Protein AF-A0A059A9A2-F1 (afdb_monomer_lite)

pLDDT: mean 72.03, std 19.5, range [27.62, 97.56]

Sequence (229 aa):
MGKLSKGSRKGKKAWRANISTEDIHDFFEKSTKDALSGGSLAAVPSESLFVVDKSRDLSVKRKIEKQREKVLRTDSVLQKNPFVQAVPSSVSNKSRKKRKEVVNTAGQGDNEDASVSASGMVDLWTGEFDGKLKKKSKPSVIPAVEVEPSGCSFNPSFESHQDSLACAVADEMQKVYKHELGPEPVPLTVQGEVIAEEDMYFLEADDGGDDDSGLENLDGDENKATENR

Foldseek 3Di:
DDDDDDPDPQPPVNVVVVDDPVVVVVVVVCVVVQVVVVHDPVVDDPPVVDDPDPDDDVVVVVVVVVVVVDDDPVVVVVDDDPPDDDDPPPPDDDDDDDDDDDDDDDDDDDDDDDDPPPPPPPPPPPDDDPDPDPDDDDDDPDDPDDDDFQLPDPDGDPVSVVVNVVVVVVVVVVVVCCVVVPDDDDPPDDPPDPQPPVVVVVVVVPVPDDDDDDDDDDDDDDDDDDDDD

Radius of gyration: 42.47 Å; chains: 1; bounding box: 98×78×132 Å

Structure (mmCIF, N/CA/C/O backbone):
data_AF-A0A059A9A2-F1
#
_entry.id   AF-A0A059A9A2-F1
#
loop_
_atom_site.group_PDB
_atom_site.id
_atom_site.type_symbol
_atom_site.label_atom_id
_atom_site.label_alt_id
_atom_site.label_comp_id
_atom_site.label_asym_id
_atom_site.label_entity_id
_atom_site.label_seq_id
_atom_site.pdbx_PDB_ins_code
_atom_site.Cartn_x
_atom_site.Cartn_y
_atom_site.Cartn_z
_atom_site.occupancy
_atom_site.B_iso_or_equiv
_atom_site.auth_seq_id
_atom_site.auth_comp_id
_atom_site.auth_asym_id
_atom_site.auth_atom_id
_atom_site.pdbx_PDB_model_num
ATOM 1 N N . MET A 1 1 ? -1.754 -33.391 -73.346 1.00 43.94 1 MET A N 1
ATOM 2 C CA . MET A 1 1 ? -1.395 -32.082 -72.750 1.00 43.94 1 MET A CA 1
ATOM 3 C C . MET A 1 1 ? -2.056 -31.961 -71.375 1.00 43.94 1 MET A C 1
ATOM 5 O O . MET A 1 1 ? -3.192 -31.513 -71.293 1.00 43.94 1 MET A O 1
ATOM 9 N N . GLY A 1 2 ? -1.407 -32.433 -70.306 1.00 60.19 2 GLY A N 1
ATOM 10 C CA . GLY A 1 2 ? -1.945 -32.352 -68.939 1.00 60.19 2 GLY A CA 1
ATOM 11 C C . GLY A 1 2 ? -1.376 -31.140 -68.204 1.00 60.19 2 GLY A C 1
ATOM 12 O O . GLY A 1 2 ? -0.160 -31.016 -68.092 1.00 60.19 2 GLY A O 1
ATOM 13 N N . LYS A 1 3 ? -2.230 -30.223 -67.737 1.00 61.56 3 LYS A N 1
ATOM 14 C CA . LYS A 1 3 ? -1.805 -29.058 -66.944 1.00 61.56 3 LYS A CA 1
ATOM 15 C C . LYS A 1 3 ? -1.442 -29.521 -65.527 1.00 61.56 3 LYS A C 1
ATOM 17 O O . LYS A 1 3 ? -2.299 -30.052 -64.830 1.00 61.56 3 LYS A O 1
ATOM 22 N N . LEU A 1 4 ? -0.194 -29.301 -65.107 1.00 63.38 4 LEU A N 1
ATOM 23 C CA . LEU A 1 4 ? 0.255 -29.534 -63.729 1.00 63.38 4 LEU A CA 1
ATOM 24 C C . LEU A 1 4 ? -0.478 -28.587 -62.767 1.00 63.38 4 LEU A C 1
ATOM 26 O O . LEU A 1 4 ? -0.662 -27.401 -63.064 1.00 63.38 4 LEU A O 1
ATOM 30 N N . SER A 1 5 ? -0.911 -29.117 -61.621 1.00 63.66 5 SER A N 1
ATOM 31 C CA . SER A 1 5 ? -1.594 -28.345 -60.585 1.00 63.66 5 SER A CA 1
ATOM 32 C C . SER A 1 5 ? -0.662 -27.257 -60.041 1.00 63.66 5 SER A C 1
ATOM 34 O O . SER A 1 5 ? 0.516 -27.486 -59.766 1.00 63.66 5 SER A O 1
ATOM 36 N N . LYS A 1 6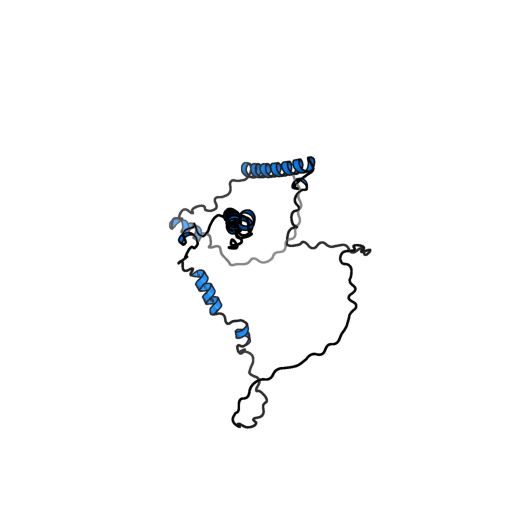 ? -1.171 -26.026 -59.915 1.00 67.94 6 LYS A N 1
ATOM 37 C CA . LYS A 1 6 ? -0.393 -24.922 -59.345 1.00 67.94 6 LYS A CA 1
ATOM 38 C C . LYS A 1 6 ? -0.191 -25.194 -57.854 1.00 67.94 6 LYS A C 1
ATOM 40 O O . LYS A 1 6 ? -1.143 -25.095 -57.084 1.00 67.94 6 LYS A O 1
ATOM 45 N N . GLY A 1 7 ? 1.038 -25.522 -57.460 1.00 69.19 7 GLY A N 1
ATOM 46 C CA . GLY A 1 7 ? 1.429 -25.618 -56.055 1.00 69.19 7 GLY A CA 1
ATOM 47 C C . GLY A 1 7 ? 1.141 -24.316 -55.300 1.00 69.19 7 GLY A C 1
ATOM 48 O O . GLY A 1 7 ? 1.195 -23.223 -55.874 1.00 69.19 7 GLY A O 1
ATOM 49 N N . SER A 1 8 ? 0.799 -24.448 -54.014 1.00 67.56 8 SER A N 1
ATOM 50 C CA . SER A 1 8 ? 0.450 -23.333 -53.127 1.00 67.56 8 SER A CA 1
ATOM 51 C C . SER A 1 8 ? 1.498 -22.219 -53.192 1.00 67.56 8 SER A C 1
ATOM 53 O O . SER A 1 8 ? 2.680 -22.432 -52.934 1.00 67.56 8 SER A O 1
ATOM 55 N N . ARG A 1 9 ? 1.054 -21.003 -53.526 1.00 68.00 9 ARG A N 1
ATOM 56 C CA . ARG A 1 9 ? 1.907 -19.814 -53.709 1.00 68.00 9 ARG A CA 1
ATOM 57 C C . ARG A 1 9 ? 2.465 -19.238 -52.404 1.00 68.00 9 ARG A C 1
ATOM 59 O O . ARG A 1 9 ? 3.203 -18.257 -52.440 1.00 68.00 9 ARG A O 1
ATOM 66 N N . LYS A 1 10 ? 2.119 -19.809 -51.248 1.00 72.38 10 LYS A N 1
ATOM 67 C CA . LYS A 1 10 ? 2.649 -19.366 -49.955 1.00 72.38 10 LYS A CA 1
ATOM 68 C C . LYS A 1 10 ? 3.897 -20.174 -49.612 1.00 72.38 10 LYS A C 1
ATOM 70 O O . LYS A 1 10 ? 3.801 -21.302 -49.142 1.00 72.38 10 LYS A O 1
ATOM 75 N N . GLY A 1 11 ? 5.068 -19.577 -49.831 1.00 82.69 11 GLY A N 1
ATOM 76 C CA . GLY A 1 11 ? 6.344 -20.139 -49.384 1.00 82.69 11 GLY A CA 1
ATOM 77 C C . GLY A 1 11 ? 6.459 -20.195 -47.854 1.00 82.69 11 GLY A C 1
ATOM 78 O O . GLY A 1 11 ? 5.718 -19.522 -47.136 1.00 82.69 11 GLY A O 1
ATOM 79 N N . LYS A 1 12 ? 7.443 -20.944 -47.339 1.00 80.62 12 LYS A N 1
ATOM 80 C CA . LYS A 1 12 ? 7.671 -21.169 -45.893 1.00 80.62 12 LYS A CA 1
ATOM 81 C C . LYS A 1 12 ? 7.712 -19.879 -45.056 1.00 80.62 12 LYS A C 1
ATOM 83 O O . LYS A 1 12 ? 7.296 -19.874 -43.904 1.00 80.62 12 LYS A O 1
ATOM 88 N N . LYS A 1 13 ? 8.192 -18.766 -45.625 1.00 80.19 13 LYS A N 1
ATOM 89 C CA . LYS A 1 13 ? 8.252 -17.455 -44.951 1.00 80.19 13 LYS A CA 1
ATOM 90 C C . LYS A 1 13 ? 6.861 -16.877 -44.655 1.00 80.19 13 LYS A C 1
ATOM 92 O O . LYS A 1 13 ? 6.658 -16.345 -43.574 1.00 80.19 13 LYS A O 1
ATOM 97 N N . ALA A 1 14 ? 5.900 -17.059 -45.562 1.00 82.56 14 ALA A N 1
ATOM 98 C CA . ALA A 1 14 ? 4.517 -16.632 -45.352 1.00 82.56 14 ALA A CA 1
ATOM 99 C C . ALA A 1 14 ? 3.794 -17.490 -44.302 1.00 82.56 14 ALA A C 1
ATOM 101 O O . ALA A 1 14 ? 2.860 -17.017 -43.672 1.00 82.56 14 ALA A O 1
ATOM 102 N N . TRP A 1 15 ? 4.223 -18.741 -44.108 1.00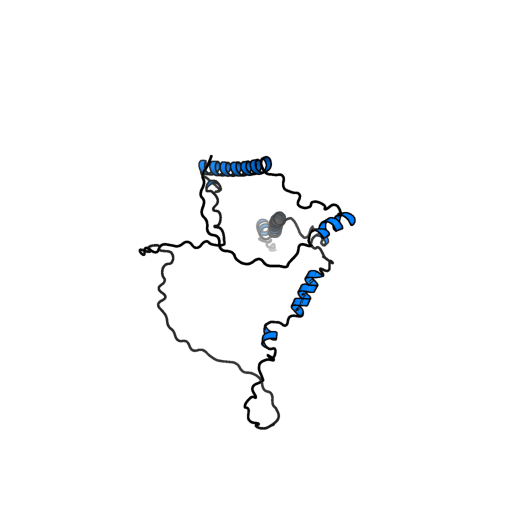 83.38 15 TRP A N 1
ATOM 103 C CA . TRP A 1 15 ? 3.687 -19.609 -43.058 1.00 83.38 15 TRP A CA 1
ATOM 104 C C . TRP A 1 15 ? 4.191 -19.195 -41.678 1.00 83.38 15 TRP A C 1
ATOM 106 O O . TRP A 1 15 ? 3.389 -19.115 -40.762 1.00 83.38 15 TRP A O 1
ATOM 116 N N . ARG A 1 16 ? 5.476 -18.836 -41.546 1.00 84.56 16 ARG A N 1
ATOM 117 C CA . ARG A 1 16 ? 6.040 -18.338 -40.278 1.00 84.56 16 ARG A CA 1
ATOM 118 C C . ARG A 1 16 ? 5.345 -17.083 -39.747 1.00 84.56 16 ARG A C 1
ATOM 120 O O . ARG A 1 16 ? 5.241 -16.942 -38.544 1.00 84.56 16 ARG A O 1
ATOM 127 N N . ALA A 1 17 ? 4.860 -16.211 -40.631 1.00 82.38 17 ALA A N 1
ATOM 128 C CA . ALA A 1 17 ? 4.129 -15.003 -40.243 1.00 82.38 17 ALA A CA 1
ATOM 129 C C . ALA A 1 17 ? 2.689 -15.270 -39.762 1.00 82.38 17 ALA A C 1
ATOM 131 O O . ALA A 1 17 ? 2.107 -14.408 -39.122 1.00 82.38 17 ALA A O 1
ATOM 132 N N . ASN A 1 18 ? 2.114 -16.442 -40.068 1.00 82.31 18 ASN A N 1
ATOM 133 C CA . ASN A 1 18 ? 0.778 -16.832 -39.593 1.00 82.31 18 ASN A CA 1
ATOM 134 C C . ASN A 1 18 ? 0.844 -17.794 -38.393 1.00 82.31 18 ASN A C 1
ATOM 136 O O . ASN A 1 18 ? -0.188 -18.315 -37.982 1.00 82.31 18 ASN A O 1
ATOM 140 N N . ILE A 1 19 ? 2.042 -18.096 -37.882 1.00 86.12 19 ILE A N 1
ATOM 141 C CA . ILE A 1 19 ? 2.204 -18.828 -36.625 1.00 86.12 19 ILE A CA 1
ATOM 142 C C . ILE A 1 19 ? 2.215 -17.765 -35.536 1.00 86.12 19 ILE A C 1
ATOM 144 O O . ILE A 1 19 ? 3.117 -16.929 -35.518 1.00 86.12 19 ILE A O 1
ATOM 148 N N . SER A 1 20 ? 1.203 -17.780 -34.670 1.00 88.00 20 SER A N 1
ATOM 149 C CA . SER A 1 20 ? 1.169 -16.858 -33.539 1.00 88.00 20 SER A CA 1
ATOM 150 C C . SER A 1 20 ? 2.329 -17.167 -32.590 1.00 88.00 20 SER A C 1
ATOM 152 O O . SER A 1 20 ? 2.578 -18.321 -32.241 1.00 88.00 20 SER A O 1
ATOM 154 N N . THR A 1 21 ? 3.060 -16.125 -32.204 1.00 90.12 21 THR A N 1
ATOM 155 C CA . THR A 1 21 ? 4.055 -16.154 -31.123 1.00 90.12 21 THR A CA 1
ATOM 156 C C . THR A 1 21 ? 3.505 -15.526 -29.841 1.00 90.12 21 THR A C 1
ATOM 158 O O . THR A 1 21 ? 4.263 -15.318 -28.896 1.00 90.12 21 THR A O 1
ATOM 161 N N . GLU A 1 22 ? 2.211 -15.195 -29.814 1.00 92.12 22 GLU A N 1
ATOM 162 C CA . GLU A 1 22 ? 1.556 -14.495 -28.704 1.00 92.12 22 GLU A CA 1
ATOM 163 C C . GLU A 1 22 ? 1.581 -15.348 -27.436 1.00 92.12 22 GLU A C 1
ATOM 165 O O . GLU A 1 22 ? 1.966 -14.841 -26.395 1.00 92.12 22 GLU A O 1
ATOM 170 N N . ASP A 1 23 ? 1.347 -16.660 -27.532 1.00 94.19 23 ASP A N 1
ATOM 171 C CA . ASP A 1 23 ? 1.394 -17.573 -26.377 1.00 94.19 23 ASP A CA 1
ATOM 172 C C . ASP A 1 23 ? 2.748 -17.550 -25.646 1.00 94.19 23 ASP A C 1
ATOM 174 O O . ASP A 1 23 ? 2.819 -17.660 -24.421 1.00 94.19 23 ASP A O 1
ATOM 178 N N . ILE A 1 24 ? 3.840 -17.391 -26.401 1.00 92.88 24 ILE A N 1
ATOM 179 C CA . ILE A 1 24 ? 5.195 -17.302 -25.849 1.00 92.88 24 ILE A CA 1
ATOM 180 C C . ILE A 1 24 ? 5.366 -15.960 -25.135 1.00 92.88 24 ILE A C 1
ATOM 182 O O . ILE A 1 24 ? 5.898 -15.911 -24.027 1.00 92.88 24 ILE A O 1
ATOM 186 N N . HIS A 1 25 ? 4.904 -14.875 -25.757 1.00 94.06 25 HIS A N 1
ATOM 187 C CA . HIS A 1 25 ? 4.972 -13.535 -25.180 1.00 94.06 25 HIS A CA 1
ATOM 188 C C . HIS A 1 25 ? 4.133 -13.435 -23.900 1.00 94.06 25 HIS A C 1
ATOM 190 O O . HIS A 1 25 ? 4.630 -12.992 -22.866 1.00 94.06 25 HIS A O 1
ATOM 196 N N . ASP A 1 26 ? 2.906 -13.948 -23.939 1.00 95.69 26 ASP A N 1
ATOM 197 C CA . ASP A 1 26 ? 1.987 -14.030 -22.809 1.00 95.69 26 ASP A CA 1
ATOM 198 C C . ASP A 1 26 ? 2.581 -14.823 -21.648 1.00 95.69 26 ASP A C 1
ATOM 200 O O . ASP A 1 26 ? 2.414 -14.437 -20.490 1.00 95.69 26 ASP A O 1
ATOM 204 N N . PHE A 1 27 ? 3.281 -15.925 -21.930 1.00 93.88 27 PHE A N 1
ATOM 205 C CA . PHE A 1 27 ? 3.974 -16.693 -20.900 1.00 93.88 27 PHE A CA 1
ATOM 206 C C . PHE A 1 27 ? 5.057 -15.857 -20.211 1.00 93.88 27 PHE A C 1
ATOM 208 O O . PHE A 1 27 ? 5.102 -15.819 -18.980 1.00 93.88 27 PHE A O 1
ATOM 215 N N . PHE A 1 28 ? 5.893 -15.147 -20.977 1.00 94.88 28 PHE A N 1
ATOM 216 C CA . PHE A 1 28 ? 6.926 -14.287 -20.399 1.00 94.88 28 PHE A CA 1
ATOM 217 C C . PHE A 1 28 ? 6.320 -13.140 -19.595 1.00 94.88 28 PHE A C 1
ATOM 219 O O . PHE A 1 28 ? 6.707 -12.947 -18.444 1.00 94.88 28 PHE A O 1
ATOM 226 N N . GLU A 1 29 ? 5.316 -12.448 -20.129 1.00 94.31 29 GLU A N 1
ATOM 227 C CA . GLU A 1 29 ? 4.625 -11.389 -19.396 1.00 94.31 29 GLU A CA 1
ATOM 228 C C . GLU A 1 29 ? 4.003 -11.887 -18.092 1.00 94.31 29 GLU A C 1
ATOM 230 O O . GLU A 1 29 ? 4.129 -11.231 -17.056 1.00 94.31 29 GLU A O 1
ATOM 235 N N . LYS A 1 30 ? 3.326 -13.041 -18.132 1.00 91.94 30 LYS A N 1
ATOM 236 C CA . LYS A 1 30 ? 2.739 -13.658 -16.941 1.00 91.94 30 LYS A CA 1
ATOM 237 C C . LYS A 1 30 ? 3.831 -14.024 -15.950 1.00 91.94 30 LYS A C 1
ATOM 239 O O . LYS A 1 30 ? 3.686 -13.678 -14.790 1.00 91.94 30 LYS A O 1
ATOM 244 N N . SER A 1 31 ? 4.940 -14.614 -16.397 1.00 91.94 31 SER A N 1
ATOM 245 C CA . SER A 1 31 ? 6.067 -14.959 -15.522 1.00 91.94 31 SER A CA 1
ATOM 246 C C . SER A 1 31 ? 6.690 -13.733 -14.845 1.00 91.94 31 SER A C 1
ATOM 248 O O . SER A 1 31 ? 7.005 -13.779 -13.660 1.00 91.94 31 SER A O 1
ATOM 250 N N . THR A 1 32 ? 6.813 -12.607 -15.558 1.00 93.19 32 THR A N 1
ATOM 251 C CA . THR A 1 32 ? 7.336 -11.359 -14.989 1.00 93.19 32 THR A CA 1
ATOM 252 C C . THR A 1 32 ? 6.358 -10.753 -13.986 1.00 93.19 32 THR A C 1
ATOM 254 O O . THR A 1 32 ? 6.766 -10.358 -12.896 1.00 93.19 32 THR A O 1
ATOM 257 N N . LYS A 1 33 ? 5.062 -10.706 -14.320 1.00 92.19 33 LYS A N 1
ATOM 258 C CA . LYS A 1 33 ? 4.010 -10.222 -13.407 1.00 92.19 33 LYS A CA 1
ATOM 259 C C . LYS A 1 33 ? 3.934 -11.080 -12.146 1.00 92.19 33 LYS A C 1
ATOM 261 O O . LYS A 1 33 ? 3.803 -10.553 -11.049 1.00 92.19 33 LYS A O 1
ATOM 266 N N . ASP A 1 34 ? 4.061 -12.387 -12.314 1.00 92.06 34 ASP A N 1
ATOM 267 C CA . ASP A 1 34 ? 4.029 -13.361 -11.237 1.00 92.06 34 ASP A CA 1
ATOM 268 C C . ASP A 1 34 ? 5.225 -13.205 -10.292 1.00 92.06 34 ASP A C 1
ATOM 270 O O . ASP A 1 34 ? 5.044 -13.094 -9.084 1.00 92.06 34 ASP A O 1
ATOM 274 N N . ALA A 1 35 ? 6.439 -13.061 -10.835 1.00 90.00 35 ALA A N 1
ATOM 275 C CA . ALA A 1 35 ? 7.638 -12.782 -10.044 1.00 90.00 35 ALA A CA 1
ATOM 276 C C . ALA A 1 35 ? 7.528 -11.471 -9.241 1.00 90.00 35 ALA A C 1
ATOM 278 O O . ALA A 1 35 ? 7.967 -11.419 -8.094 1.00 90.00 35 ALA A O 1
ATOM 279 N N . LEU A 1 36 ? 6.909 -10.430 -9.811 1.00 91.38 36 LEU A N 1
ATOM 280 C CA . LEU A 1 36 ? 6.653 -9.165 -9.111 1.00 91.38 36 LEU A CA 1
ATOM 281 C C . LEU A 1 36 ? 5.563 -9.287 -8.036 1.00 91.38 36 LEU A C 1
ATOM 283 O O . LEU A 1 36 ? 5.625 -8.597 -7.022 1.00 91.38 36 LEU A O 1
ATOM 287 N N . SER A 1 37 ? 4.571 -10.153 -8.249 1.00 87.62 37 SER A N 1
ATOM 288 C CA . SER A 1 37 ? 3.430 -10.342 -7.346 1.00 87.62 37 SER A CA 1
ATOM 289 C C . SER A 1 37 ? 3.673 -11.390 -6.248 1.00 87.62 37 SER A C 1
ATOM 291 O O . SER A 1 37 ? 2.756 -11.667 -5.474 1.00 87.62 37 SER A O 1
ATOM 293 N N . GLY A 1 38 ? 4.879 -11.964 -6.163 1.00 84.62 38 GLY A N 1
ATOM 294 C CA . GLY A 1 38 ? 5.241 -12.951 -5.138 1.00 84.62 38 GLY A CA 1
ATOM 295 C C . GLY A 1 38 ? 5.056 -14.422 -5.539 1.00 84.62 38 GLY A C 1
ATOM 296 O O . GLY A 1 38 ? 5.114 -15.292 -4.674 1.00 84.62 38 GLY A O 1
ATOM 297 N N . GLY A 1 39 ? 4.886 -14.712 -6.829 1.00 85.31 39 GLY A N 1
ATOM 298 C CA . GLY A 1 39 ? 4.826 -16.060 -7.399 1.00 85.31 39 GLY A CA 1
ATOM 299 C C . GLY A 1 39 ? 3.414 -16.608 -7.637 1.00 85.31 39 GLY A C 1
ATOM 300 O O . GLY A 1 39 ? 2.412 -16.065 -7.168 1.00 85.31 39 GLY A O 1
ATOM 301 N N . SER A 1 40 ? 3.350 -17.717 -8.385 1.00 84.94 40 SER A N 1
ATOM 302 C CA . SER A 1 40 ? 2.098 -18.224 -8.951 1.00 84.94 40 SER A CA 1
ATOM 303 C C . SER A 1 40 ? 1.180 -18.808 -7.901 1.00 84.94 40 SER A C 1
ATOM 305 O O . SER A 1 40 ? 1.462 -19.856 -7.319 1.00 84.94 40 SER A O 1
ATOM 307 N N . LEU A 1 41 ? 0.001 -18.204 -7.760 1.00 82.94 41 LEU A N 1
ATOM 308 C CA . LEU A 1 41 ? -1.083 -18.724 -6.923 1.00 82.94 41 LEU A CA 1
ATOM 309 C C . LEU A 1 41 ? -1.510 -20.148 -7.317 1.00 82.94 41 LEU A C 1
ATOM 311 O O . LEU A 1 41 ? -2.049 -20.868 -6.486 1.00 82.94 41 LEU A O 1
ATOM 315 N N . ALA A 1 42 ? -1.262 -20.570 -8.564 1.00 85.56 42 ALA A N 1
ATOM 316 C CA . ALA A 1 42 ? -1.546 -21.930 -9.025 1.00 85.56 42 ALA A CA 1
ATOM 317 C C . ALA A 1 42 ? -0.553 -22.976 -8.483 1.00 85.56 42 ALA A C 1
ATOM 319 O O . ALA A 1 42 ? -0.885 -24.158 -8.428 1.00 85.56 42 ALA A O 1
ATOM 320 N N . ALA A 1 43 ? 0.658 -22.556 -8.105 1.00 84.88 43 ALA A N 1
ATOM 321 C CA . ALA A 1 43 ? 1.679 -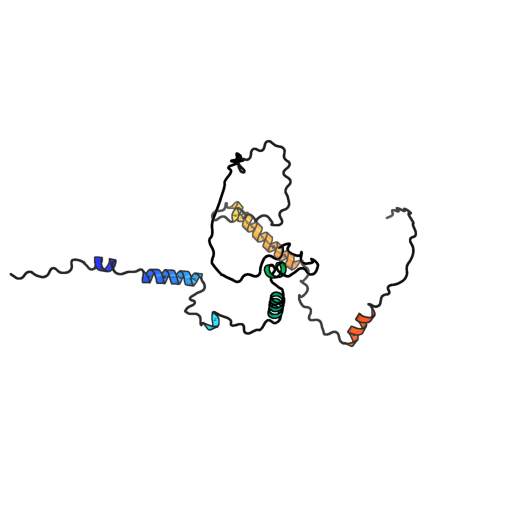23.432 -7.534 1.00 84.88 43 ALA A CA 1
ATOM 322 C C . ALA A 1 43 ? 1.537 -23.582 -6.009 1.00 84.88 43 ALA A C 1
ATOM 324 O O . ALA A 1 43 ? 1.985 -24.579 -5.444 1.00 84.88 43 ALA A O 1
ATOM 325 N N . VAL A 1 44 ? 0.916 -22.604 -5.341 1.00 88.62 44 VAL A N 1
ATOM 326 C CA . VAL A 1 44 ? 0.703 -22.615 -3.889 1.00 88.62 44 VAL A CA 1
ATOM 327 C C . VAL A 1 44 ? -0.483 -23.529 -3.542 1.00 88.62 44 VAL A C 1
ATOM 329 O O . VAL A 1 44 ? -1.536 -23.436 -4.177 1.00 88.62 44 VAL A O 1
ATOM 332 N N . PRO A 1 45 ? -0.365 -24.417 -2.535 1.00 90.69 45 PRO A N 1
ATOM 333 C CA . PRO A 1 45 ? -1.482 -25.251 -2.109 1.00 90.69 45 PRO A CA 1
ATOM 334 C C . PRO A 1 45 ? -2.643 -24.392 -1.600 1.00 90.69 45 PRO A C 1
ATOM 336 O O . PRO A 1 45 ? -2.446 -23.422 -0.871 1.00 90.69 45 PRO A O 1
ATOM 339 N N . SER A 1 46 ? -3.870 -24.796 -1.940 1.00 88.81 46 SER A N 1
ATOM 340 C CA . SER A 1 46 ? -5.085 -24.053 -1.576 1.00 88.81 46 SER A CA 1
ATOM 341 C C . SER A 1 46 ? -5.206 -23.773 -0.071 1.00 88.81 46 SER A C 1
ATOM 343 O O . SER A 1 46 ? -5.605 -22.678 0.307 1.00 88.81 46 SER A O 1
ATOM 345 N N . GLU A 1 47 ? -4.761 -24.695 0.786 1.00 87.56 47 GLU A N 1
ATOM 346 C CA . GLU A 1 47 ? -4.769 -24.546 2.249 1.00 87.56 47 GLU A CA 1
ATOM 347 C C . GLU A 1 47 ? -3.879 -23.403 2.767 1.00 87.56 47 GLU A C 1
ATOM 349 O O . GLU A 1 47 ? -4.119 -22.889 3.854 1.00 87.56 47 GLU A O 1
ATOM 354 N N . SER A 1 48 ? -2.874 -22.975 1.998 1.00 89.56 48 SER A N 1
ATOM 355 C CA . SER A 1 48 ? -2.028 -21.825 2.342 1.00 89.56 48 SER A CA 1
ATOM 356 C C . SER A 1 48 ? -2.599 -20.498 1.837 1.00 89.56 48 SER A C 1
ATOM 358 O O . SER A 1 48 ? -2.172 -19.444 2.304 1.00 89.56 48 SER A O 1
ATOM 360 N N . LEU A 1 49 ? -3.526 -20.526 0.873 1.00 88.69 49 LEU A N 1
ATOM 361 C CA . LEU A 1 49 ? -4.121 -19.315 0.299 1.00 88.69 49 LEU A CA 1
ATOM 362 C C . LEU A 1 49 ? -5.156 -18.687 1.231 1.00 88.69 49 LEU A C 1
ATOM 364 O O . LEU A 1 49 ? -5.401 -17.483 1.160 1.00 88.69 49 LEU A O 1
ATOM 368 N N . PHE A 1 50 ? -5.790 -19.492 2.081 1.00 88.81 50 PHE A N 1
ATOM 369 C CA . PHE A 1 50 ? -6.835 -19.024 2.976 1.00 88.81 50 PHE A CA 1
ATOM 370 C C . PHE A 1 50 ? -6.695 -19.629 4.370 1.00 88.81 50 PHE A C 1
ATOM 372 O O . PHE A 1 50 ? -6.488 -20.825 4.543 1.00 88.81 50 PHE A O 1
ATOM 379 N N . VAL A 1 51 ? -6.896 -18.791 5.384 1.00 89.19 51 VAL A N 1
ATOM 380 C CA . VAL A 1 51 ? -7.039 -19.230 6.772 1.00 89.19 51 VAL A CA 1
ATOM 381 C C . VAL A 1 51 ? -8.525 -19.241 7.099 1.00 89.19 51 VAL A C 1
ATOM 383 O O . VAL A 1 51 ? -9.174 -18.195 7.131 1.00 89.19 51 VAL A O 1
ATOM 386 N N . VAL A 1 52 ? -9.086 -20.429 7.333 1.00 88.25 52 VAL A N 1
ATOM 387 C CA . VAL A 1 52 ? -10.454 -20.549 7.852 1.00 88.25 52 VAL A CA 1
ATOM 388 C C . VAL A 1 52 ? -10.403 -20.369 9.360 1.00 88.25 52 VAL A C 1
ATOM 390 O O . VAL A 1 52 ? -10.231 -21.337 10.105 1.00 88.25 52 VAL A O 1
ATOM 393 N N . ASP A 1 53 ? -10.558 -19.129 9.814 1.00 86.12 53 ASP A N 1
ATOM 394 C CA . ASP A 1 53 ? -10.712 -18.867 11.237 1.00 86.12 53 ASP A CA 1
ATOM 395 C C . ASP A 1 53 ? -12.081 -19.379 11.721 1.00 86.12 53 ASP A C 1
ATOM 397 O O . ASP A 1 53 ? -13.144 -18.887 11.336 1.00 86.12 53 ASP A O 1
ATOM 401 N N . LYS A 1 54 ? -12.049 -20.427 12.548 1.00 88.19 54 LYS A N 1
ATOM 402 C CA . LYS A 1 54 ? -13.232 -21.013 13.198 1.00 88.19 54 LYS A CA 1
ATOM 403 C C . LYS A 1 54 ? -13.475 -20.414 14.583 1.00 88.19 54 LYS A C 1
ATOM 405 O O . LYS A 1 54 ? -14.428 -20.822 15.260 1.00 88.19 54 LYS A O 1
ATOM 410 N N . SER A 1 55 ? -12.624 -19.490 15.025 1.00 83.69 55 SER A N 1
ATOM 411 C CA . SER A 1 55 ? -12.796 -18.807 16.293 1.00 83.69 55 SER A CA 1
ATOM 412 C C . SER A 1 55 ? -14.100 -18.004 16.271 1.00 83.69 55 SER A C 1
ATOM 414 O O . SER A 1 55 ? -14.510 -17.399 15.278 1.00 83.69 55 SER A O 1
ATOM 416 N N . ARG A 1 56 ? -14.845 -18.077 17.374 1.00 74.44 56 ARG A N 1
ATOM 417 C CA . ARG A 1 56 ? -16.067 -17.296 17.558 1.00 74.44 56 ARG A CA 1
ATOM 418 C C . ARG A 1 56 ? -15.722 -16.142 18.472 1.00 74.44 56 ARG A C 1
ATOM 420 O O . ARG A 1 56 ? -15.756 -16.308 19.687 1.00 74.44 56 ARG A O 1
ATOM 427 N N . ASP A 1 57 ? -15.450 -14.981 17.896 1.00 80.06 57 ASP A N 1
ATOM 428 C CA . ASP A 1 57 ? -15.257 -13.778 18.694 1.00 80.06 57 ASP A CA 1
ATOM 429 C C . ASP A 1 57 ? -16.589 -13.359 19.348 1.00 80.06 57 ASP A C 1
ATOM 431 O O . ASP A 1 57 ? -17.510 -12.825 18.717 1.00 80.06 57 ASP A O 1
ATOM 435 N N . LEU A 1 58 ? -16.714 -13.661 20.643 1.00 78.50 58 LEU A N 1
ATOM 436 C CA . LEU A 1 58 ? -17.892 -13.342 21.448 1.00 78.50 58 LEU A CA 1
ATOM 437 C C . LEU A 1 58 ? -18.069 -11.826 21.606 1.00 78.50 58 LEU A C 1
ATOM 439 O O . LEU A 1 58 ? -19.196 -11.359 21.770 1.00 78.50 58 LEU A O 1
ATOM 443 N N . SER A 1 59 ? -16.989 -11.045 21.534 1.00 77.69 59 SER A N 1
ATOM 444 C CA . SER A 1 59 ? -17.039 -9.592 21.696 1.00 77.69 59 SER A CA 1
ATOM 445 C C . SER A 1 59 ? -17.677 -8.914 20.479 1.00 77.69 59 SER A C 1
ATOM 447 O O . SER A 1 59 ? -18.566 -8.069 20.628 1.00 77.69 59 SER A O 1
ATOM 449 N N . VAL A 1 60 ? -17.306 -9.354 19.274 1.00 83.00 60 VAL A N 1
ATOM 450 C CA . VAL A 1 60 ? -17.893 -8.893 18.011 1.00 83.00 60 VAL A CA 1
ATOM 451 C C . VAL A 1 60 ? -19.345 -9.343 17.902 1.00 83.00 60 VAL A C 1
ATOM 453 O O . VAL A 1 60 ? -20.201 -8.535 17.542 1.00 83.00 60 VAL A O 1
ATOM 456 N N . LYS A 1 61 ? -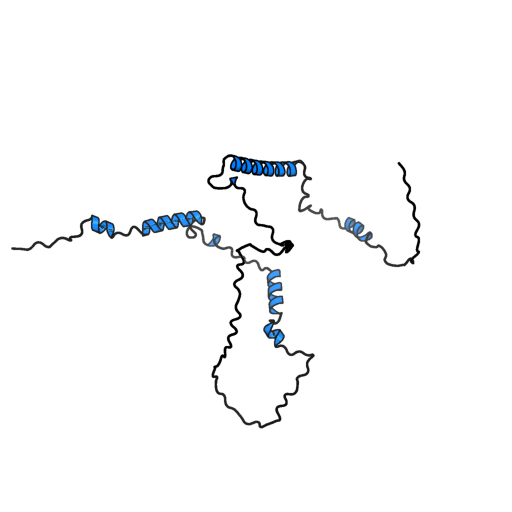19.669 -10.578 18.308 1.00 83.88 61 LYS A N 1
ATOM 457 C CA . LYS A 1 61 ? -21.064 -11.046 18.366 1.00 83.88 61 LYS A CA 1
ATOM 458 C C . LYS A 1 61 ? -21.937 -10.171 19.261 1.00 83.88 61 LYS A C 1
ATOM 460 O O . LYS A 1 61 ? -22.976 -9.707 18.801 1.00 83.88 61 LYS A O 1
ATOM 465 N N . ARG A 1 62 ? -21.484 -9.868 20.482 1.00 85.81 62 ARG A N 1
ATOM 466 C CA . ARG A 1 62 ? -22.197 -8.961 21.400 1.00 85.81 62 ARG A CA 1
ATOM 467 C C . ARG A 1 62 ? -22.363 -7.562 20.806 1.00 85.81 62 ARG A C 1
ATOM 469 O O . ARG A 1 62 ? -23.404 -6.944 20.990 1.00 85.81 62 ARG A O 1
ATOM 476 N N . LYS A 1 63 ? -21.357 -7.035 20.095 1.00 87.56 63 LYS A N 1
ATOM 477 C CA . LYS A 1 63 ? -21.468 -5.734 19.409 1.00 87.56 63 LYS A CA 1
ATOM 478 C C . LYS A 1 63 ? -22.513 -5.776 18.294 1.00 87.56 63 LYS A C 1
ATOM 480 O O . LYS A 1 63 ? -23.329 -4.868 18.217 1.00 87.56 63 LYS A O 1
ATOM 485 N N . ILE A 1 64 ? -22.516 -6.816 17.464 1.00 87.81 64 ILE A N 1
ATOM 486 C CA . ILE A 1 64 ? -23.486 -6.971 16.371 1.00 87.81 64 ILE A CA 1
ATOM 487 C C . ILE A 1 64 ? -24.904 -7.135 16.924 1.00 87.81 64 ILE A C 1
ATOM 489 O O . ILE A 1 64 ? -25.820 -6.490 16.427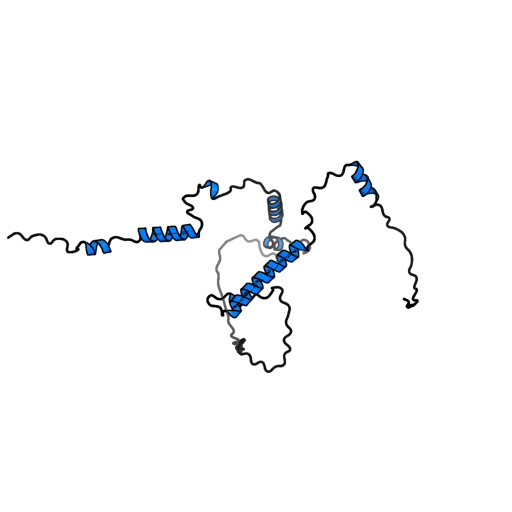 1.00 87.81 64 ILE A O 1
ATOM 493 N N . GLU A 1 65 ? -25.087 -7.946 17.963 1.00 86.88 65 GLU A N 1
ATOM 494 C CA . GLU A 1 65 ? -26.379 -8.142 18.628 1.00 86.88 65 GLU A CA 1
ATOM 495 C C . GLU A 1 65 ? -26.914 -6.827 19.206 1.00 86.88 65 GLU A C 1
ATOM 497 O O . GLU A 1 65 ? -28.005 -6.405 18.836 1.00 86.88 65 GLU A O 1
ATOM 502 N N . LYS A 1 66 ? -26.085 -6.074 19.942 1.00 88.31 66 LYS A N 1
ATOM 503 C CA . LYS A 1 66 ? -26.437 -4.727 20.433 1.00 88.31 66 LYS A CA 1
ATOM 504 C C . LYS A 1 66 ? -26.811 -3.743 19.322 1.00 88.31 66 LYS A C 1
ATOM 506 O O . LYS A 1 66 ? -27.595 -2.829 19.553 1.00 88.31 66 LYS A O 1
ATOM 511 N N . GLN A 1 67 ? -26.205 -3.851 18.140 1.00 84.50 67 GLN A N 1
ATOM 512 C CA . GLN A 1 67 ? -26.542 -2.988 17.000 1.00 84.50 67 GLN A CA 1
ATOM 513 C C . GLN A 1 67 ? -27.816 -3.452 16.285 1.00 84.50 67 GLN A C 1
ATOM 515 O O . GLN A 1 67 ? -28.524 -2.617 15.738 1.00 84.50 67 GLN A O 1
ATOM 520 N N . ARG A 1 68 ? -28.129 -4.753 16.312 1.00 84.31 68 ARG A N 1
ATOM 521 C CA . ARG A 1 68 ? -29.380 -5.318 15.778 1.00 84.31 68 ARG A CA 1
ATOM 522 C C . ARG A 1 68 ? -30.580 -5.052 16.686 1.00 84.31 68 ARG A C 1
ATOM 524 O O . ARG A 1 68 ? -31.684 -4.898 16.183 1.00 84.31 68 ARG A O 1
ATOM 531 N N . GLU A 1 69 ? -30.365 -4.990 17.998 1.00 83.06 69 GLU A N 1
ATOM 532 C CA . GLU A 1 69 ? -31.385 -4.597 18.979 1.00 83.06 69 GLU A CA 1
ATOM 533 C C . GLU A 1 69 ? -31.774 -3.119 18.853 1.00 83.06 69 GLU A C 1
ATOM 535 O O . GLU A 1 69 ? -32.908 -2.735 19.141 1.00 83.06 69 GLU A O 1
ATOM 540 N N . LYS A 1 70 ? -30.844 -2.269 18.404 1.00 86.94 70 LYS A N 1
ATOM 541 C CA . LYS A 1 70 ? -31.130 -0.862 18.134 1.00 86.94 70 LYS A CA 1
ATOM 542 C C . LYS A 1 70 ? -31.983 -0.747 16.877 1.00 86.94 70 LYS A C 1
ATOM 544 O O . LYS A 1 70 ? -31.565 -1.120 15.785 1.00 86.94 70 LYS A O 1
ATOM 549 N N . VAL A 1 71 ? -33.165 -0.162 17.038 1.00 84.44 71 VAL A N 1
ATOM 550 C CA . VAL A 1 71 ? -34.045 0.196 15.922 1.00 84.44 71 VAL A CA 1
ATOM 551 C C . VAL A 1 71 ? -33.299 1.146 14.980 1.00 84.44 71 VAL A C 1
ATOM 553 O O . VAL A 1 71 ? -32.637 2.088 15.432 1.00 84.44 71 VAL A O 1
ATOM 556 N N . LEU A 1 72 ? -33.390 0.900 13.669 1.00 86.88 72 LEU A N 1
ATOM 557 C CA . LEU A 1 72 ? -32.747 1.743 12.663 1.00 86.88 72 LEU A CA 1
ATOM 558 C C . LEU A 1 72 ? -33.229 3.193 12.811 1.00 86.88 72 LEU A C 1
ATOM 560 O O . LEU A 1 72 ? -34.375 3.437 13.182 1.00 86.88 72 LEU A O 1
ATOM 564 N N . ARG A 1 73 ? -32.389 4.183 12.486 1.00 86.00 73 ARG A N 1
ATOM 565 C CA . ARG A 1 73 ? -32.766 5.600 12.638 1.00 86.00 73 ARG A CA 1
ATOM 566 C C . ARG A 1 73 ? -34.046 5.951 11.873 1.00 86.00 73 ARG A C 1
ATOM 568 O O . ARG A 1 73 ? -34.860 6.703 12.397 1.00 86.00 73 ARG A O 1
ATOM 575 N N . THR A 1 74 ? -34.224 5.407 10.670 1.00 89.88 74 THR A N 1
ATOM 576 C CA . THR A 1 74 ? -35.439 5.601 9.863 1.00 89.88 74 THR A CA 1
ATOM 577 C C . THR A 1 74 ? -36.675 5.084 10.585 1.00 89.88 74 THR A C 1
ATOM 579 O O . THR A 1 74 ? -37.686 5.773 10.647 1.00 89.88 74 THR A O 1
ATOM 582 N N . ASP A 1 75 ? -36.565 3.911 11.198 1.00 85.25 75 ASP A N 1
ATOM 583 C CA . ASP A 1 75 ? -37.675 3.240 11.864 1.00 85.25 75 ASP A CA 1
ATOM 584 C C . ASP A 1 75 ? -37.971 3.905 13.213 1.00 85.25 75 ASP A C 1
ATOM 586 O O . ASP A 1 75 ? -39.129 4.074 13.579 1.00 85.25 75 ASP A O 1
ATOM 590 N N . SER A 1 76 ? -36.933 4.376 13.911 1.00 86.94 76 SER A N 1
ATOM 591 C CA . SER A 1 76 ? -37.042 5.141 15.155 1.00 86.94 76 SER A CA 1
ATOM 592 C C . SER A 1 76 ? -37.772 6.472 14.952 1.00 86.94 76 SER A C 1
ATOM 594 O O . SER A 1 76 ? -38.586 6.849 15.788 1.00 86.94 76 SER A O 1
ATOM 596 N N . VAL A 1 77 ? -37.554 7.157 13.824 1.00 85.00 77 VAL A N 1
ATOM 597 C CA . VAL A 1 77 ? -38.281 8.395 13.477 1.00 85.00 77 VAL A CA 1
ATOM 598 C C . VAL A 1 77 ? -39.760 8.125 13.163 1.00 85.00 77 VAL A C 1
ATOM 600 O O . VAL A 1 77 ? -40.598 9.003 13.356 1.00 85.00 77 VAL A O 1
ATOM 603 N N . LEU A 1 78 ? -40.099 6.911 12.719 1.00 85.06 78 LEU A N 1
ATOM 604 C CA . LEU A 1 78 ? -41.479 6.488 12.456 1.00 85.06 78 LEU A CA 1
ATOM 605 C C . LEU A 1 78 ? -42.192 5.933 13.703 1.00 85.06 78 LEU A C 1
ATOM 607 O O . LEU A 1 78 ? -43.411 5.731 13.673 1.00 85.06 78 LEU A O 1
ATOM 611 N N . GLN A 1 79 ? -41.474 5.686 14.805 1.00 84.81 79 GLN A N 1
ATOM 612 C CA . GLN A 1 79 ? -42.093 5.290 16.068 1.00 84.81 79 GLN A CA 1
ATOM 613 C C . GLN A 1 79 ? -42.934 6.440 16.633 1.00 84.81 79 GLN A C 1
ATOM 615 O O . GLN A 1 79 ? -42.554 7.609 16.614 1.00 84.81 79 GLN A O 1
ATOM 620 N N . LYS A 1 80 ? -44.118 6.102 17.149 1.00 79.88 80 LYS A N 1
ATOM 621 C CA . LYS A 1 80 ? -45.055 7.081 17.708 1.00 79.88 80 LYS A CA 1
ATOM 622 C C . LYS A 1 80 ? -44.440 7.720 18.952 1.00 79.88 80 LYS A C 1
ATOM 624 O O . LYS A 1 80 ? -44.091 7.010 19.891 1.00 79.88 80 LYS A O 1
ATOM 629 N N . ASN A 1 81 ? -44.349 9.047 18.969 1.00 83.19 81 ASN A N 1
ATOM 630 C CA . ASN A 1 81 ? -43.868 9.777 20.135 1.00 83.19 81 ASN A CA 1
ATOM 631 C C . ASN A 1 81 ? -44.930 9.719 21.256 1.00 83.19 81 ASN A C 1
ATOM 633 O O . ASN A 1 81 ? -46.023 10.252 21.058 1.00 83.19 81 ASN A O 1
ATOM 637 N N . PRO A 1 82 ? -44.641 9.109 22.423 1.00 83.44 82 PRO A N 1
ATOM 638 C CA . PRO A 1 82 ? -45.615 8.986 23.510 1.00 83.44 82 PRO A CA 1
ATOM 639 C C . PRO A 1 82 ? -45.992 10.337 24.139 1.00 83.44 82 PRO A C 1
ATOM 641 O O . PRO A 1 82 ? -47.033 10.436 24.781 1.00 83.44 82 PRO A O 1
ATOM 644 N N . PHE A 1 83 ? -45.178 11.379 23.941 1.00 82.00 83 PHE A N 1
ATOM 645 C CA . PHE A 1 83 ? -45.415 12.721 24.480 1.00 82.00 83 PHE A CA 1
ATOM 646 C C . PHE A 1 83 ? -46.301 13.595 23.586 1.00 82.00 83 PHE A C 1
ATOM 648 O O . PHE A 1 83 ? -46.704 14.681 23.997 1.00 82.00 83 PHE A O 1
ATOM 655 N N . VAL A 1 84 ? -46.623 13.140 22.372 1.00 82.81 84 VAL A N 1
ATOM 656 C CA . VAL A 1 84 ? -47.486 13.878 21.447 1.00 82.81 84 VAL A CA 1
ATOM 657 C C . VAL A 1 84 ? -48.812 13.140 21.331 1.00 82.81 84 VAL A C 1
ATOM 659 O O . VAL A 1 84 ? -48.888 12.044 20.778 1.00 82.81 84 VAL A O 1
ATOM 662 N N . GLN A 1 85 ? -49.877 13.744 21.854 1.00 79.38 85 GLN A N 1
ATOM 663 C CA . GLN A 1 85 ? -51.225 13.216 21.670 1.00 79.38 85 GLN A CA 1
ATOM 664 C C . GLN A 1 85 ? -51.610 13.288 20.189 1.00 79.38 85 GLN A C 1
ATOM 666 O O . GLN A 1 85 ? -51.367 14.291 19.516 1.00 79.38 85 GLN A O 1
ATOM 671 N N . ALA A 1 86 ? -52.209 12.213 19.674 1.00 77.12 86 ALA A N 1
ATOM 672 C CA . ALA A 1 86 ? -52.657 12.165 18.291 1.00 77.12 86 ALA A CA 1
ATOM 673 C C . ALA A 1 86 ? -53.722 13.242 18.062 1.00 77.12 86 ALA A C 1
ATOM 675 O O . ALA A 1 86 ? -54.786 13.216 18.682 1.00 77.12 86 ALA A O 1
ATOM 676 N N . VAL A 1 87 ? -53.433 14.180 17.161 1.00 77.88 87 VAL A N 1
ATOM 677 C CA . VAL A 1 87 ? -54.402 15.206 16.784 1.00 77.88 87 VAL A CA 1
ATOM 678 C C . VAL A 1 87 ? -55.567 14.507 16.079 1.00 77.88 87 VAL A C 1
ATOM 680 O O . VAL A 1 87 ? -55.334 13.798 15.093 1.00 77.88 87 VAL A O 1
ATOM 683 N N . PRO A 1 88 ? -56.813 14.662 16.561 1.00 73.50 88 PRO A N 1
ATOM 684 C CA . PRO A 1 88 ? -57.966 14.086 15.892 1.00 73.50 88 PRO A CA 1
ATOM 685 C C . PRO A 1 88 ? -58.066 14.703 14.498 1.00 73.50 88 PRO A C 1
ATOM 687 O O . PRO A 1 88 ? -58.265 15.908 14.348 1.00 73.50 88 PRO A O 1
ATOM 690 N N . SER A 1 89 ? -57.895 13.878 13.463 1.00 73.44 89 SER A N 1
ATOM 691 C CA . SER A 1 89 ? -58.039 14.333 12.084 1.00 73.44 89 SER A CA 1
ATOM 692 C C . SER A 1 89 ? -59.467 14.837 11.890 1.00 73.44 89 SER A C 1
ATOM 694 O O . SER A 1 89 ? -60.416 14.066 12.041 1.00 73.44 89 SER A O 1
ATOM 696 N N . SER A 1 90 ? -59.623 16.111 11.536 1.00 68.50 90 SER A N 1
ATOM 697 C CA . SER A 1 90 ? -60.906 16.791 11.309 1.00 68.50 90 SER A CA 1
ATOM 698 C C . SER A 1 90 ? -61.606 16.358 10.013 1.00 68.50 90 SER A C 1
ATOM 700 O O . SER A 1 90 ? -62.308 17.140 9.372 1.00 68.50 90 SER A O 1
ATOM 702 N N . VAL A 1 91 ? -61.469 15.091 9.620 1.00 59.03 91 VAL A N 1
ATOM 703 C CA . VAL A 1 91 ? -62.344 14.508 8.609 1.00 59.03 91 VAL A CA 1
ATOM 704 C C . VAL A 1 91 ? -63.687 14.241 9.275 1.00 59.03 91 VAL A C 1
ATOM 706 O O . VAL A 1 91 ? -63.902 13.242 9.956 1.00 59.03 91 VAL A O 1
ATOM 709 N N . SER A 1 92 ? -64.608 15.189 9.101 1.00 57.34 92 SER A N 1
ATOM 710 C CA . SER A 1 92 ? -66.026 14.978 9.370 1.00 57.34 92 SER A CA 1
ATOM 711 C C . SER A 1 92 ? -66.431 13.620 8.799 1.00 57.34 92 SER A C 1
ATOM 713 O O . SER A 1 92 ? -66.172 13.362 7.621 1.00 57.34 92 SER A O 1
ATOM 715 N N . ASN A 1 93 ? -67.054 12.771 9.615 1.00 56.09 93 ASN A N 1
ATOM 716 C CA . ASN A 1 93 ? -67.658 11.515 9.186 1.00 56.09 93 ASN A CA 1
ATOM 717 C C . ASN A 1 93 ? -68.449 11.713 7.883 1.00 56.09 93 ASN A C 1
ATOM 719 O O . ASN A 1 93 ? -69.593 12.165 7.907 1.00 56.09 93 ASN A O 1
ATOM 723 N N . LYS A 1 94 ? -67.869 11.351 6.738 1.00 58.03 94 LYS A N 1
ATOM 724 C CA . LYS A 1 94 ? -68.609 11.188 5.490 1.00 58.03 94 LYS A CA 1
ATOM 725 C C . LYS A 1 94 ? -68.408 9.774 4.979 1.00 58.03 94 LYS A C 1
ATOM 727 O O . LYS A 1 94 ? -67.369 9.403 4.452 1.00 58.03 94 LYS A O 1
ATOM 732 N N . SER A 1 95 ? -69.480 9.014 5.195 1.00 54.16 95 SER A N 1
ATOM 733 C CA . SER A 1 95 ? -69.888 7.784 4.522 1.00 54.16 95 SER A CA 1
ATOM 734 C C . SER A 1 95 ? -68.860 6.655 4.434 1.00 54.16 95 SER A C 1
ATOM 736 O O . SER A 1 95 ? -68.001 6.619 3.557 1.00 54.16 95 SER A O 1
ATOM 738 N N . ARG A 1 96 ? -69.104 5.602 5.222 1.00 52.06 96 ARG A N 1
ATOM 739 C CA . ARG A 1 96 ? -68.766 4.239 4.802 1.00 52.06 96 ARG A CA 1
ATOM 740 C C . ARG A 1 96 ? -69.481 3.949 3.473 1.00 52.06 96 ARG A C 1
ATOM 742 O O . ARG A 1 96 ? -70.672 3.644 3.474 1.00 52.06 96 ARG A O 1
ATOM 749 N N . LYS A 1 97 ? -68.768 3.986 2.348 1.00 49.84 97 LYS A N 1
ATOM 750 C CA . LYS A 1 97 ? -69.163 3.253 1.137 1.00 49.84 97 LYS A CA 1
ATOM 751 C C . LYS A 1 97 ? -67.943 2.518 0.585 1.00 49.84 97 LYS A C 1
ATOM 753 O O . LYS A 1 97 ? -66.859 3.076 0.476 1.00 49.84 97 LYS A O 1
ATOM 758 N N . LYS A 1 98 ? -68.117 1.214 0.365 1.00 43.25 98 LYS A N 1
ATOM 759 C CA . LYS A 1 98 ? -67.067 0.243 0.036 1.00 43.25 98 LYS A CA 1
ATOM 760 C C . LYS A 1 98 ? -66.345 0.560 -1.286 1.00 43.25 98 LYS A C 1
ATOM 762 O O . LYS A 1 98 ? -67.007 0.794 -2.286 1.00 43.25 98 LYS A O 1
ATOM 767 N N . ARG A 1 99 ? -65.017 0.368 -1.233 1.00 45.31 99 ARG A N 1
ATOM 768 C CA . ARG A 1 99 ? -64.072 -0.227 -2.210 1.00 45.31 99 ARG A CA 1
ATOM 769 C C . ARG A 1 99 ? -64.146 0.210 -3.685 1.00 45.31 99 ARG A C 1
ATOM 771 O O . ARG A 1 99 ? -65.105 -0.132 -4.366 1.00 45.31 99 ARG A O 1
ATOM 778 N N . LYS A 1 100 ? -63.006 0.669 -4.222 1.00 36.22 100 LYS A N 1
ATOM 779 C CA . LYS A 1 100 ? -62.183 -0.102 -5.182 1.00 36.22 100 LYS A CA 1
ATOM 780 C C . LYS A 1 100 ? -60.808 0.550 -5.411 1.00 36.22 100 LYS A C 1
ATOM 782 O O . LYS A 1 100 ? -60.680 1.762 -5.471 1.00 36.22 100 LYS A O 1
ATOM 787 N N . GLU A 1 101 ? -59.823 -0.330 -5.479 1.00 42.81 101 GLU A N 1
ATOM 788 C CA . GLU A 1 101 ? -58.418 -0.202 -5.877 1.00 42.81 101 GLU A CA 1
ATOM 789 C C . GLU A 1 101 ? -58.269 0.275 -7.331 1.00 42.81 101 GLU A C 1
ATOM 791 O O . GLU A 1 101 ? -58.947 -0.311 -8.167 1.00 42.81 101 GLU A O 1
ATOM 796 N N . VAL A 1 102 ? -57.391 1.258 -7.619 1.00 33.41 102 VAL A N 1
ATOM 797 C CA . VAL A 1 102 ? -56.617 1.407 -8.882 1.00 33.41 102 VAL A CA 1
ATOM 798 C C . VAL A 1 102 ? -55.382 2.319 -8.666 1.00 33.41 102 VAL A C 1
ATOM 800 O O . VAL A 1 102 ? -55.511 3.489 -8.329 1.00 33.41 102 VAL A O 1
ATOM 803 N N . VAL A 1 103 ? -54.204 1.711 -8.840 1.00 34.59 103 VAL A N 1
ATOM 804 C CA . VAL A 1 103 ? -52.947 2.115 -9.521 1.00 34.59 103 VAL A CA 1
ATOM 805 C C . VAL A 1 103 ? -52.631 3.596 -9.861 1.00 34.59 103 VAL A C 1
ATOM 807 O O . VAL A 1 103 ? -53.388 4.286 -10.531 1.00 34.59 103 VAL A O 1
ATOM 810 N N . ASN A 1 104 ? -51.397 3.962 -9.474 1.00 37.66 104 ASN A N 1
ATOM 811 C CA . ASN A 1 104 ? -50.396 4.941 -9.956 1.00 37.66 104 ASN A CA 1
ATOM 812 C C . ASN A 1 104 ? -50.607 5.705 -11.281 1.00 37.66 104 ASN A C 1
ATOM 814 O O . ASN A 1 104 ? -50.865 5.078 -12.301 1.00 37.66 104 ASN A O 1
ATOM 818 N N . THR A 1 105 ? -50.176 6.981 -11.302 1.00 27.97 105 THR A N 1
ATOM 819 C CA . THR A 1 105 ? -49.382 7.598 -12.395 1.00 27.97 105 THR A CA 1
ATOM 820 C C . THR A 1 105 ? -48.563 8.800 -11.900 1.00 27.97 105 THR A C 1
ATOM 822 O O . THR A 1 105 ? -48.992 9.531 -11.012 1.00 27.97 105 THR A O 1
ATOM 825 N N . ALA A 1 106 ? -47.379 8.959 -12.494 1.00 29.94 106 ALA A N 1
ATOM 826 C CA . ALA A 1 106 ? -46.318 9.928 -12.220 1.00 29.94 106 ALA A CA 1
ATOM 827 C C . ALA A 1 106 ? -46.426 11.251 -13.017 1.00 29.94 106 ALA A C 1
ATOM 829 O O . ALA A 1 106 ? -47.236 11.350 -13.935 1.00 29.94 106 ALA A O 1
ATOM 830 N N . GLY A 1 107 ? -45.503 12.182 -12.718 1.00 27.97 107 GLY A N 1
ATOM 831 C CA . GLY A 1 107 ? -45.157 13.394 -13.494 1.00 27.97 107 GLY A CA 1
ATOM 832 C C . GLY A 1 107 ? -45.958 14.621 -13.051 1.00 27.97 107 GLY A C 1
ATOM 833 O O . GLY A 1 107 ? -47.090 14.472 -12.615 1.00 27.97 107 GLY A O 1
ATOM 834 N N . GLN A 1 108 ? -45.522 15.876 -13.094 1.00 28.33 108 GLN A N 1
ATOM 835 C CA . GLN A 1 108 ? -44.380 16.648 -13.609 1.00 28.33 108 GLN A CA 1
ATOM 836 C C . GLN A 1 108 ? -44.636 18.064 -12.992 1.00 28.33 108 GLN A C 1
ATOM 838 O O . GLN A 1 108 ? -45.773 18.358 -12.634 1.00 28.33 108 GLN A O 1
ATOM 843 N N . GLY A 1 109 ? -43.723 18.997 -12.759 1.00 27.62 109 GLY A N 1
ATOM 844 C CA . GLY A 1 109 ? -42.548 19.372 -13.507 1.00 27.62 109 GLY A CA 1
ATOM 845 C C . GLY A 1 109 ? -42.008 20.712 -13.004 1.00 27.62 109 GLY A C 1
ATOM 846 O O . GLY A 1 109 ? -42.489 21.299 -12.031 1.00 27.62 109 GLY A O 1
ATOM 847 N N . ASP A 1 110 ? -40.971 21.105 -13.713 1.00 31.73 110 ASP A N 1
ATOM 848 C CA . ASP A 1 110 ? -40.035 22.194 -13.509 1.00 31.73 110 ASP A CA 1
ATOM 849 C C . ASP A 1 110 ? -40.680 23.585 -13.598 1.00 31.73 110 ASP A C 1
ATOM 851 O O . ASP A 1 110 ? -41.719 23.756 -14.234 1.00 31.73 110 ASP A O 1
ATOM 855 N N . ASN A 1 111 ? -40.021 24.593 -13.021 1.00 36.00 111 ASN A N 1
ATOM 856 C CA . ASN A 1 111 ? -39.779 25.846 -13.735 1.00 36.00 111 ASN A CA 1
ATOM 857 C C . ASN A 1 111 ? -38.553 26.568 -13.170 1.00 36.00 111 ASN A C 1
ATOM 859 O O . ASN A 1 111 ? -38.384 26.740 -11.962 1.00 36.00 111 ASN A O 1
ATOM 863 N N . GLU A 1 112 ? -37.701 26.914 -14.121 1.00 36.47 112 GLU A N 1
ATOM 864 C CA . GLU A 1 112 ? -36.473 27.682 -14.045 1.00 36.47 112 GLU A CA 1
ATOM 865 C C . GLU A 1 112 ? -36.781 29.139 -13.688 1.00 36.47 112 GLU A C 1
ATOM 867 O O . GLU A 1 112 ? -37.793 29.668 -14.129 1.00 36.47 112 GLU A O 1
ATOM 872 N N . ASP A 1 113 ? -35.867 29.812 -12.990 1.00 31.70 113 ASP A N 1
ATOM 873 C CA . ASP A 1 113 ? -35.635 31.229 -13.254 1.00 31.70 113 ASP A CA 1
ATOM 874 C C . ASP A 1 113 ? -34.154 31.551 -13.075 1.00 31.70 113 ASP A C 1
ATOM 876 O O . ASP A 1 113 ? -33.540 31.404 -12.014 1.00 31.70 113 ASP A O 1
ATOM 880 N N . ALA A 1 114 ? -33.576 31.945 -14.201 1.00 42.28 114 ALA A N 1
ATOM 881 C CA . ALA A 1 114 ? -32.195 32.310 -14.380 1.00 42.28 114 ALA A CA 1
ATOM 882 C C . ALA A 1 114 ? -31.883 33.627 -13.659 1.00 42.28 114 ALA A C 1
ATOM 884 O O . ALA A 1 114 ? -32.228 34.710 -14.127 1.00 42.28 114 ALA A O 1
ATOM 885 N N . SER A 1 115 ? -31.113 33.552 -12.576 1.00 38.75 115 SER A N 1
ATOM 886 C CA . SER A 1 115 ? -30.241 34.652 -12.171 1.00 38.75 115 SER A CA 1
ATOM 887 C C . SER A 1 115 ? -28.808 34.257 -12.503 1.00 38.75 115 SER A C 1
ATOM 889 O O . SER A 1 115 ? -28.105 33.651 -11.691 1.00 38.75 115 SER A O 1
ATOM 891 N N . VAL A 1 116 ? -28.372 34.576 -13.723 1.00 41.28 116 VAL A N 1
ATOM 892 C CA . VAL A 1 116 ? -26.949 34.578 -14.080 1.00 41.28 116 VAL A CA 1
ATOM 893 C C . VAL A 1 116 ? -26.314 35.745 -13.328 1.00 41.28 116 VAL A C 1
ATOM 895 O O . VAL A 1 116 ? -26.110 36.833 -13.861 1.00 41.28 116 VAL A O 1
ATOM 898 N N . SER A 1 117 ? -26.061 35.532 -12.040 1.00 45.12 117 SER A N 1
ATOM 899 C CA . SER A 1 117 ? -25.142 36.354 -11.273 1.00 45.12 117 SER A CA 1
ATOM 900 C C . SER A 1 117 ? -23.808 36.249 -11.984 1.00 45.12 117 SER A C 1
ATOM 902 O O . SER A 1 117 ? -23.278 35.149 -12.142 1.00 45.12 117 SER A O 1
ATOM 904 N N . ALA A 1 118 ? -23.300 37.384 -12.458 1.00 49.78 118 ALA A N 1
ATOM 905 C CA . ALA A 1 118 ? -21.953 37.511 -12.974 1.00 49.78 118 ALA A CA 1
ATOM 906 C C . ALA A 1 118 ? -20.980 37.054 -11.880 1.00 49.78 118 ALA A C 1
ATOM 908 O O . ALA A 1 118 ? -20.564 37.825 -11.016 1.00 49.78 118 ALA A O 1
ATOM 909 N N . SER A 1 119 ? -20.680 35.756 -11.887 1.00 49.12 119 SER A N 1
ATOM 910 C CA . SER A 1 119 ? -19.633 35.136 -11.103 1.00 49.12 119 SER A CA 1
ATOM 911 C C . SER A 1 119 ? -18.342 35.694 -11.663 1.00 49.12 119 SER A C 1
ATOM 913 O O . SER A 1 119 ? -17.799 35.157 -12.627 1.00 49.12 119 SER A O 1
ATOM 915 N N . GLY A 1 120 ? -17.897 36.822 -11.110 1.00 52.88 120 GLY A N 1
ATOM 916 C CA . GLY A 1 120 ? -16.551 37.313 -11.328 1.00 52.88 120 GLY A CA 1
ATOM 917 C C . GLY A 1 120 ? -15.613 36.152 -11.043 1.00 52.88 120 GLY A C 1
ATOM 918 O O . GLY A 1 120 ? -15.487 35.720 -9.898 1.00 52.88 120 GLY A O 1
ATOM 919 N N . MET A 1 121 ? -15.031 35.592 -12.100 1.00 59.53 121 MET A N 1
ATOM 920 C CA . MET A 1 121 ? -13.930 34.652 -11.995 1.00 59.53 121 MET A CA 1
ATOM 921 C C . MET A 1 121 ? -12.774 35.458 -11.413 1.00 59.53 121 MET A C 1
ATOM 923 O O . MET A 1 121 ? -12.005 36.077 -12.139 1.00 59.53 121 MET A O 1
ATOM 927 N N . VAL A 1 122 ? -12.727 35.547 -10.085 1.00 55.59 122 VAL A N 1
ATOM 928 C CA . VAL A 1 122 ? -11.550 36.041 -9.387 1.00 55.59 122 VAL A CA 1
ATOM 929 C C . VAL A 1 122 ? -10.490 34.982 -9.618 1.00 55.59 122 VAL A C 1
ATOM 931 O O . VAL A 1 122 ? -10.649 33.834 -9.196 1.00 55.59 122 VAL A O 1
ATOM 934 N N . ASP A 1 123 ? -9.458 35.364 -10.359 1.00 69.00 123 ASP A N 1
ATOM 935 C CA . ASP A 1 123 ? -8.294 34.533 -10.594 1.00 69.00 123 ASP A CA 1
ATOM 936 C C . ASP A 1 123 ? -7.633 34.261 -9.239 1.00 69.00 123 ASP A C 1
ATOM 938 O O . ASP A 1 123 ? -7.017 35.127 -8.617 1.00 69.00 123 ASP A O 1
ATOM 942 N N . LEU A 1 124 ? -7.857 33.049 -8.735 1.00 67.88 124 LEU A N 1
ATOM 943 C CA . LEU A 1 124 ? -7.363 32.584 -7.444 1.00 67.88 124 LEU A CA 1
ATOM 944 C C . LEU A 1 124 ? -5.827 32.451 -7.439 1.00 67.88 124 LEU A C 1
ATOM 946 O O . LEU A 1 124 ? -5.240 32.243 -6.376 1.00 67.88 124 LEU A O 1
ATOM 950 N N . TRP A 1 125 ? -5.182 32.568 -8.605 1.00 72.75 125 TRP A N 1
ATOM 951 C CA . TRP A 1 125 ? -3.770 32.253 -8.805 1.00 72.75 125 TRP A CA 1
ATOM 952 C C . TRP A 1 125 ? -2.929 33.425 -9.318 1.00 72.75 125 TRP A C 1
ATOM 954 O O . TRP A 1 125 ? -1.710 33.407 -9.132 1.00 72.75 125 TRP A O 1
ATOM 964 N N . THR A 1 126 ? -3.523 34.469 -9.899 1.00 56.16 126 THR A N 1
ATOM 965 C CA . THR A 1 126 ? -2.774 35.665 -10.308 1.00 56.16 126 THR A CA 1
ATOM 966 C C . THR A 1 126 ? -2.620 36.617 -9.116 1.00 56.16 126 THR A C 1
ATOM 968 O O . THR A 1 126 ? -3.488 37.426 -8.785 1.00 56.16 126 THR A O 1
ATOM 971 N N . GLY A 1 127 ? -1.513 36.440 -8.397 1.00 60.47 127 GLY A N 1
ATOM 972 C CA . GLY A 1 127 ? -1.207 37.131 -7.155 1.00 60.47 127 GLY A CA 1
ATOM 973 C C . GLY A 1 127 ? -0.757 38.574 -7.338 1.00 60.47 127 GLY A C 1
ATOM 974 O O . GLY A 1 127 ? 0.432 38.854 -7.243 1.00 60.47 127 GLY A O 1
ATOM 975 N N . GLU A 1 128 ? -1.707 39.495 -7.441 1.00 57.72 128 GLU A N 1
ATOM 976 C CA . GLU A 1 128 ? -1.464 40.895 -7.092 1.00 57.72 128 GLU A CA 1
ATOM 977 C C . GLU A 1 128 ? -2.630 41.401 -6.241 1.00 57.72 128 GLU A C 1
ATOM 979 O O . GLU A 1 128 ? -3.655 41.887 -6.710 1.00 57.72 128 GLU A O 1
ATOM 984 N N . PHE A 1 129 ? -2.504 41.163 -4.934 1.00 54.78 129 PHE A N 1
ATOM 985 C CA . PHE A 1 129 ? -3.422 41.676 -3.928 1.00 54.78 129 PHE A CA 1
ATOM 986 C C . PHE A 1 129 ? -2.748 42.884 -3.275 1.00 54.78 129 PHE A C 1
ATOM 988 O O . PHE A 1 129 ? -2.100 42.754 -2.237 1.00 54.78 129 PHE A O 1
ATOM 995 N N . ASP A 1 130 ? -2.923 44.071 -3.856 1.00 55.12 130 ASP A N 1
ATOM 996 C CA . ASP A 1 130 ? -2.465 45.357 -3.291 1.00 55.12 130 ASP A CA 1
ATOM 997 C C . ASP A 1 130 ? -3.244 45.785 -2.028 1.00 55.12 130 ASP A C 1
ATOM 999 O O . ASP A 1 130 ? -3.188 46.925 -1.563 1.00 55.12 130 ASP A O 1
ATOM 1003 N N . GLY A 1 131 ? -3.982 44.861 -1.415 1.00 57.66 131 GLY A N 1
ATOM 1004 C CA . GLY A 1 131 ? -4.546 45.025 -0.088 1.00 57.66 131 GLY A CA 1
ATOM 1005 C C . GLY A 1 131 ? -3.557 44.536 0.962 1.00 57.66 131 GLY A C 1
ATOM 1006 O O . GLY A 1 131 ? -3.213 43.356 0.993 1.00 57.66 131 GLY A O 1
ATOM 1007 N N . LYS A 1 132 ? -3.160 45.414 1.891 1.00 61.94 132 LYS A N 1
ATOM 1008 C CA . LYS A 1 132 ? -2.433 45.062 3.126 1.00 61.94 132 LYS A CA 1
ATOM 1009 C C . LYS A 1 132 ? -3.297 44.183 4.049 1.00 61.94 132 LYS A C 1
ATOM 1011 O O . LYS A 1 132 ? -3.639 44.580 5.159 1.00 61.94 132 LYS A O 1
ATOM 1016 N N . LEU A 1 133 ? -3.665 42.982 3.618 1.00 60.34 133 LEU A N 1
ATOM 1017 C CA . LEU A 1 133 ? -4.296 41.980 4.461 1.00 60.34 133 LEU A CA 1
ATOM 1018 C C . LEU A 1 133 ? -3.187 41.151 5.097 1.00 60.34 133 LEU A C 1
ATOM 1020 O O . LEU A 1 133 ? -2.510 40.355 4.449 1.00 60.34 133 LEU A O 1
ATOM 1024 N N . LYS A 1 134 ? -2.984 41.364 6.398 1.00 65.19 134 LYS A N 1
ATOM 1025 C CA . LYS A 1 134 ? -2.130 40.520 7.233 1.00 65.19 134 LYS A CA 1
ATOM 1026 C C . LYS A 1 134 ? -2.657 39.081 7.149 1.00 65.19 134 LYS A C 1
ATOM 1028 O O . LYS A 1 134 ? -3.645 38.751 7.803 1.00 65.19 134 LYS A O 1
ATOM 1033 N N . LYS A 1 135 ? -2.016 38.236 6.334 1.00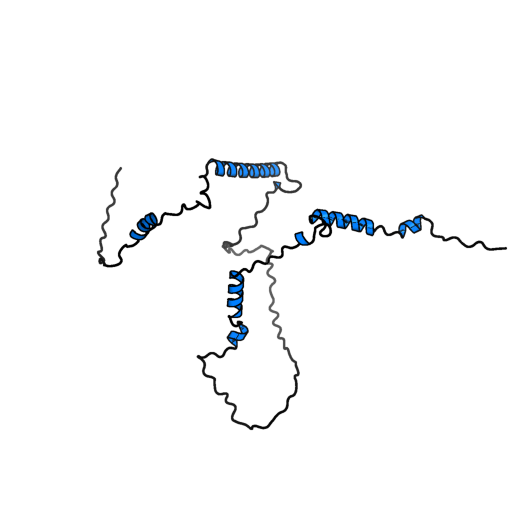 71.19 135 LYS A N 1
ATOM 1034 C CA . LYS A 1 135 ? -2.306 36.799 6.257 1.00 71.19 135 LYS A CA 1
ATOM 1035 C C . LYS A 1 135 ? -2.047 36.191 7.636 1.00 71.19 135 LYS A C 1
ATOM 1037 O O . LYS A 1 135 ? -0.901 36.065 8.053 1.00 71.19 135 LYS A O 1
ATOM 1042 N N . LYS A 1 136 ? -3.112 35.859 8.366 1.00 65.19 136 LYS A N 1
ATOM 1043 C CA . LYS A 1 136 ? -3.011 35.070 9.596 1.00 65.19 136 LYS A CA 1
ATOM 1044 C C . LYS A 1 136 ? -2.981 33.598 9.195 1.00 65.19 136 LYS A C 1
ATOM 1046 O O . LYS A 1 136 ? -3.985 33.090 8.697 1.00 65.19 136 LYS A O 1
ATOM 1051 N N . SER A 1 137 ? -1.836 32.938 9.362 1.00 72.25 137 SER A N 1
ATOM 1052 C CA . SER A 1 137 ? -1.740 31.489 9.188 1.00 72.25 137 SER A CA 1
ATOM 1053 C C . SER A 1 137 ? -2.550 30.810 10.293 1.00 72.25 137 SER A C 1
ATOM 1055 O O . SER A 1 137 ? -2.393 31.101 11.477 1.00 72.25 137 SER A O 1
ATOM 1057 N N . LYS A 1 138 ? -3.477 29.940 9.898 1.00 77.88 138 LYS A N 1
ATOM 1058 C CA . LYS A 1 138 ? -4.162 29.035 10.824 1.00 77.88 138 LYS A CA 1
ATOM 1059 C C . LYS A 1 138 ? -3.304 27.768 10.915 1.00 77.88 138 LYS A C 1
ATOM 1061 O O . LYS A 1 138 ? -2.904 27.288 9.853 1.00 77.88 138 LYS A O 1
ATOM 1066 N N . PRO A 1 139 ? -3.002 27.233 12.111 1.00 76.75 139 PRO A N 1
ATOM 1067 C CA . PRO A 1 139 ? -2.268 25.977 12.216 1.00 76.75 139 PRO A CA 1
ATOM 1068 C C . PRO A 1 139 ? -3.125 24.852 11.625 1.00 76.75 139 PRO A C 1
ATOM 1070 O O . PRO A 1 139 ? -4.271 24.657 12.035 1.00 76.75 139 PRO A O 1
ATOM 1073 N N . SER A 1 140 ? -2.607 24.152 10.616 1.00 77.62 140 SER A N 1
ATOM 1074 C CA . SER A 1 140 ? -3.244 22.949 10.088 1.00 77.62 140 SER A CA 1
ATOM 1075 C C . SER A 1 140 ? -2.970 21.773 11.021 1.00 77.62 140 SER A C 1
ATOM 1077 O O . SER A 1 140 ? -1.875 21.631 11.553 1.00 77.62 140 SER A O 1
ATOM 1079 N N . VAL A 1 141 ? -3.975 20.917 11.208 1.00 84.50 141 VAL A N 1
ATOM 1080 C CA . VAL A 1 141 ? -3.851 19.661 11.973 1.00 84.50 141 VAL A CA 1
ATOM 1081 C C . VAL A 1 141 ? -2.925 18.666 11.265 1.00 84.50 141 VAL A C 1
ATOM 1083 O O . VAL A 1 141 ? -2.292 17.837 11.907 1.00 84.50 141 VAL A O 1
ATOM 1086 N N . ILE A 1 142 ? -2.842 18.755 9.937 1.00 79.31 142 ILE A N 1
ATOM 1087 C CA . ILE A 1 142 ? -1.972 17.911 9.122 1.00 79.31 142 ILE A CA 1
ATOM 1088 C C . ILE A 1 142 ? -0.619 18.627 9.002 1.00 79.31 142 ILE A C 1
ATOM 1090 O O . ILE A 1 142 ? -0.612 19.793 8.573 1.00 79.31 142 ILE A O 1
ATOM 1094 N N . PRO A 1 143 ? 0.499 17.980 9.390 1.00 79.06 143 PRO A N 1
ATOM 1095 C CA . PRO A 1 143 ? 1.823 18.542 9.173 1.00 79.06 143 PRO A CA 1
ATOM 1096 C C . PRO A 1 143 ? 2.067 18.709 7.673 1.00 79.06 143 PRO A C 1
ATOM 1098 O O . PRO A 1 143 ? 1.527 17.965 6.853 1.00 79.06 143 PRO A O 1
ATOM 1101 N N . ALA A 1 144 ? 2.862 19.710 7.307 1.00 85.38 144 ALA A N 1
ATOM 1102 C CA . ALA A 1 144 ? 3.265 19.877 5.920 1.00 85.38 144 ALA A CA 1
ATOM 1103 C C . ALA A 1 144 ? 3.968 18.603 5.430 1.00 85.38 144 ALA A C 1
ATOM 1105 O O . ALA A 1 144 ? 4.736 17.994 6.174 1.00 85.38 144 ALA A O 1
ATOM 1106 N N . VAL A 1 145 ? 3.684 18.211 4.187 1.00 85.12 145 VAL A N 1
ATOM 1107 C CA . VAL A 1 145 ? 4.405 17.119 3.527 1.00 85.12 145 VAL A CA 1
ATOM 1108 C C . VAL A 1 145 ? 5.884 17.492 3.492 1.00 85.12 145 VAL A C 1
ATOM 1110 O O . VAL A 1 145 ? 6.232 18.588 3.048 1.00 85.12 145 VAL A O 1
ATOM 1113 N N . GLU A 1 146 ? 6.730 16.598 3.993 1.00 85.25 146 GLU A N 1
ATOM 1114 C CA . GLU A 1 146 ? 8.175 16.781 3.982 1.00 85.25 146 GLU A CA 1
ATOM 1115 C C . GLU A 1 146 ? 8.673 16.755 2.535 1.00 85.25 146 GLU A C 1
ATOM 1117 O O . GLU A 1 146 ? 8.406 15.817 1.783 1.00 85.25 146 GLU A O 1
ATOM 1122 N N . VAL A 1 147 ? 9.335 17.834 2.123 1.00 88.38 147 VAL A N 1
ATOM 1123 C CA . VAL A 1 147 ? 9.942 17.931 0.797 1.00 88.38 147 VAL A CA 1
ATOM 1124 C C . VAL A 1 147 ? 11.319 17.290 0.882 1.00 88.38 147 VAL A C 1
ATOM 1126 O O . VAL A 1 147 ? 12.144 17.723 1.683 1.00 88.38 147 VAL A O 1
ATOM 1129 N N . GLU A 1 148 ? 11.566 16.278 0.054 1.00 85.94 148 GLU A N 1
ATOM 1130 C CA . GLU A 1 148 ? 12.870 15.618 -0.020 1.00 85.94 148 GLU A CA 1
ATOM 1131 C C . GLU A 1 148 ? 13.986 16.617 -0.390 1.00 85.94 148 GLU A C 1
ATOM 1133 O O . GLU A 1 148 ? 13.761 17.534 -1.195 1.00 85.94 148 GLU A O 1
ATOM 1138 N N . PRO A 1 149 ? 15.205 16.461 0.162 1.00 86.69 149 PRO A N 1
ATOM 1139 C CA . PRO A 1 149 ? 16.323 17.330 -0.177 1.00 86.69 149 PRO A CA 1
ATOM 1140 C C . PRO A 1 149 ? 16.732 17.148 -1.647 1.00 86.69 149 PRO A C 1
ATOM 1142 O O . PRO A 1 149 ? 16.640 16.064 -2.224 1.00 86.69 149 PRO A O 1
ATOM 1145 N N . SER A 1 150 ? 17.249 18.213 -2.265 1.00 84.88 150 SER A N 1
ATOM 1146 C CA . SER A 1 150 ? 17.646 18.234 -3.687 1.00 84.88 150 SER A CA 1
ATOM 1147 C C . SER A 1 150 ? 18.695 17.173 -4.065 1.00 84.88 150 SER A C 1
ATOM 1149 O O . SER A 1 150 ? 18.775 16.767 -5.231 1.00 84.88 150 SER A O 1
ATOM 1151 N N . GLY A 1 151 ? 19.449 16.686 -3.074 1.00 92.50 151 GLY A N 1
ATOM 1152 C CA . GLY A 1 151 ? 20.417 15.596 -3.189 1.00 92.50 151 GLY A CA 1
ATOM 1153 C C . GLY A 1 151 ? 19.828 14.218 -3.497 1.00 92.50 151 GLY A C 1
ATOM 1154 O O . GLY A 1 151 ? 20.579 13.339 -3.911 1.00 92.50 151 GLY A O 1
ATOM 1155 N N . CYS A 1 152 ? 18.512 14.026 -3.345 1.00 87.44 152 CYS A N 1
ATOM 1156 C CA . CYS A 1 152 ? 17.827 12.750 -3.599 1.00 87.44 152 CYS A CA 1
ATOM 1157 C C . CYS A 1 152 ? 17.297 12.596 -5.036 1.00 87.44 152 CYS A C 1
ATOM 1159 O O . CYS A 1 152 ? 16.724 11.564 -5.383 1.00 87.44 152 CYS A O 1
ATOM 1161 N N . SER A 1 153 ? 17.473 13.606 -5.894 1.00 92.12 153 SER A N 1
ATOM 1162 C CA . SER A 1 153 ? 17.097 13.500 -7.309 1.00 92.12 153 SER A CA 1
ATOM 1163 C C . SER A 1 153 ? 17.988 12.497 -8.067 1.00 92.12 153 SER A C 1
ATOM 1165 O O . SER A 1 153 ? 19.083 12.172 -7.627 1.00 92.12 153 SER A O 1
ATOM 1167 N N . PHE A 1 154 ? 17.545 11.998 -9.230 1.00 91.00 154 PHE A N 1
ATOM 1168 C CA . PHE A 1 154 ? 18.290 10.995 -10.023 1.00 91.00 154 PHE A CA 1
ATOM 1169 C C . PHE A 1 154 ? 19.666 11.487 -10.522 1.00 91.00 154 PHE A C 1
ATOM 1171 O O . PHE A 1 154 ? 20.552 10.681 -10.797 1.00 91.00 154 PHE A O 1
ATOM 1178 N N . ASN A 1 155 ? 19.851 12.804 -10.654 1.00 94.06 155 ASN A N 1
ATOM 1179 C CA . ASN A 1 155 ? 21.116 13.429 -11.046 1.00 94.06 155 ASN A CA 1
ATOM 1180 C C . ASN A 1 155 ? 21.367 14.687 -10.191 1.00 94.06 155 ASN A C 1
ATOM 1182 O O . ASN A 1 155 ? 21.176 15.806 -10.680 1.00 94.06 155 ASN A O 1
ATOM 1186 N N . PRO A 1 156 ? 21.719 14.515 -8.906 1.00 94.50 156 PRO A N 1
ATOM 1187 C CA . PRO A 1 156 ? 21.906 15.624 -7.984 1.00 94.50 156 PRO A CA 1
ATOM 1188 C C . PRO A 1 156 ? 23.234 16.336 -8.261 1.00 94.50 156 PRO A C 1
ATOM 1190 O O . PRO A 1 156 ? 24.176 15.755 -8.809 1.00 94.50 156 PRO A O 1
ATOM 1193 N N . SER A 1 157 ? 23.352 17.601 -7.847 1.00 95.31 157 SER A N 1
ATOM 1194 C CA . SER A 1 157 ? 24.674 18.231 -7.805 1.00 95.31 157 SER A CA 1
ATOM 1195 C C . SER A 1 157 ? 25.533 17.512 -6.761 1.00 95.31 157 SER A C 1
ATOM 1197 O O . SER A 1 157 ? 25.016 17.034 -5.750 1.00 95.31 157 SER A O 1
ATOM 1199 N N . PHE A 1 158 ? 26.847 17.442 -6.990 1.00 94.88 158 PHE A N 1
ATOM 1200 C CA . PHE A 1 158 ? 27.763 16.738 -6.087 1.00 94.88 158 PHE A CA 1
ATOM 1201 C C . PHE A 1 158 ? 27.621 17.205 -4.630 1.00 94.88 158 PHE A C 1
ATOM 1203 O O . PHE A 1 158 ? 27.525 16.374 -3.736 1.00 94.88 158 PHE A O 1
ATOM 1210 N N . GLU A 1 159 ? 27.541 18.518 -4.415 1.00 95.81 159 GLU A N 1
ATOM 1211 C CA . GLU A 1 159 ? 27.353 19.134 -3.097 1.00 95.81 159 GLU A CA 1
ATOM 1212 C C . GLU A 1 159 ? 26.044 18.679 -2.438 1.00 95.81 159 GLU A C 1
ATOM 1214 O O . GLU A 1 159 ? 26.073 18.135 -1.340 1.00 95.81 159 GLU A O 1
ATOM 1219 N N . SER A 1 160 ? 24.917 18.750 -3.156 1.00 95.50 160 SER A N 1
ATOM 1220 C CA . SER A 1 160 ? 23.614 18.341 -2.610 1.00 95.50 160 SER A CA 1
ATOM 1221 C C . SER A 1 160 ? 23.552 16.858 -2.227 1.00 95.50 160 SER A C 1
ATOM 1223 O O . SER A 1 160 ? 22.914 16.494 -1.240 1.00 95.50 160 SER A O 1
ATOM 1225 N N . HIS A 1 161 ? 24.234 15.990 -2.981 1.00 95.44 161 HIS A N 1
ATOM 1226 C CA . HIS A 1 161 ? 24.334 14.572 -2.649 1.00 95.44 161 HIS A CA 1
ATOM 1227 C C . HIS A 1 161 ? 25.174 14.344 -1.386 1.00 95.44 161 HIS A C 1
ATOM 1229 O O . HIS A 1 161 ? 24.781 13.549 -0.535 1.00 95.44 161 HIS A O 1
ATOM 1235 N N . GLN A 1 162 ? 26.300 15.055 -1.232 1.00 97.19 162 GLN A N 1
ATOM 1236 C CA . GLN A 1 162 ? 27.107 14.981 -0.008 1.00 97.19 162 GLN A CA 1
ATOM 1237 C C . GLN A 1 162 ? 26.325 15.473 1.210 1.00 97.19 162 GLN A C 1
ATOM 1239 O O . GLN A 1 162 ? 26.356 14.812 2.244 1.00 97.19 162 GLN A O 1
ATOM 1244 N N . ASP A 1 163 ? 25.578 16.568 1.075 1.00 95.25 163 ASP A N 1
ATOM 1245 C CA . ASP A 1 163 ? 24.733 17.090 2.152 1.00 95.25 163 ASP A CA 1
ATOM 1246 C C . ASP A 1 163 ? 23.659 16.075 2.559 1.00 95.25 163 ASP A C 1
ATOM 1248 O O . ASP A 1 163 ? 23.470 15.810 3.745 1.00 95.25 163 ASP A O 1
ATOM 1252 N N . SER A 1 164 ? 23.008 15.428 1.585 1.00 93.62 164 SER A N 1
ATOM 1253 C CA . SER A 1 164 ? 22.026 14.372 1.858 1.00 93.62 164 SER A CA 1
ATOM 1254 C C . SER A 1 164 ? 22.642 13.181 2.596 1.00 93.62 164 SER A C 1
ATOM 1256 O O . SER A 1 164 ? 22.022 12.642 3.514 1.00 93.62 164 SER A O 1
ATOM 1258 N N . LEU A 1 165 ? 23.854 12.766 2.214 1.00 95.25 165 LEU A N 1
ATOM 1259 C CA . LEU A 1 165 ? 24.585 11.709 2.914 1.00 95.25 165 LEU A CA 1
ATOM 1260 C C . LEU A 1 165 ? 24.984 12.146 4.328 1.00 95.25 165 LEU A C 1
ATOM 1262 O O . LEU A 1 165 ? 24.858 11.360 5.264 1.00 95.25 165 LEU A O 1
ATOM 1266 N N . ALA A 1 166 ? 25.427 13.391 4.501 1.00 95.75 166 ALA A N 1
ATOM 1267 C CA . ALA A 1 166 ? 25.792 13.941 5.801 1.00 95.75 166 ALA A CA 1
ATOM 1268 C C . ALA A 1 166 ? 24.588 13.993 6.753 1.00 95.75 166 ALA A C 1
ATOM 1270 O O . ALA A 1 166 ? 24.722 13.606 7.914 1.00 95.75 166 ALA A O 1
ATOM 1271 N N . CYS A 1 167 ? 23.409 14.392 6.262 1.00 93.19 167 CYS A N 1
ATOM 1272 C CA . CYS A 1 167 ? 22.158 14.333 7.020 1.00 93.19 167 CYS A CA 1
ATOM 1273 C C . CYS A 1 167 ? 21.827 12.900 7.456 1.00 93.19 167 CYS A C 1
ATOM 1275 O O . CYS A 1 167 ? 21.600 12.662 8.641 1.00 93.19 167 CYS A O 1
ATOM 1277 N N . ALA A 1 168 ? 21.889 11.932 6.535 1.00 94.38 168 ALA A N 1
ATOM 1278 C CA . ALA A 1 168 ? 21.625 10.530 6.857 1.00 94.38 168 ALA A CA 1
ATOM 1279 C C . ALA A 1 168 ? 22.595 9.981 7.921 1.00 94.38 168 ALA A C 1
ATOM 1281 O O . ALA A 1 168 ? 22.178 9.299 8.858 1.00 94.38 168 ALA A O 1
ATOM 1282 N N . VAL A 1 169 ? 23.886 10.317 7.818 1.00 97.31 169 VAL A N 1
ATOM 1283 C CA . VAL A 1 169 ? 24.899 9.942 8.819 1.00 97.31 169 VAL A CA 1
ATOM 1284 C C . VAL A 1 169 ? 24.616 10.602 10.170 1.00 97.31 169 VAL A C 1
ATOM 1286 O O . VAL A 1 169 ? 24.740 9.950 11.206 1.00 97.31 169 VAL A O 1
ATOM 1289 N N . ALA A 1 170 ? 24.221 11.876 10.184 1.00 96.56 170 ALA A N 1
ATOM 1290 C CA . ALA A 1 170 ? 23.887 12.582 11.415 1.00 96.56 170 ALA A CA 1
ATOM 1291 C C . ALA A 1 170 ? 22.697 11.931 12.141 1.00 96.56 170 ALA A C 1
ATOM 1293 O O . ALA A 1 170 ? 22.757 11.760 13.360 1.00 96.56 170 ALA A O 1
ATOM 1294 N N . ASP A 1 171 ? 21.661 11.510 11.416 1.00 96.00 171 ASP A N 1
ATOM 1295 C CA . ASP A 1 171 ? 20.492 10.840 11.996 1.00 96.00 171 ASP A CA 1
ATOM 1296 C C . ASP A 1 171 ? 20.845 9.472 12.594 1.00 96.00 171 ASP A C 1
ATOM 1298 O O . ASP A 1 171 ? 20.398 9.135 13.693 1.00 96.00 171 ASP A O 1
ATOM 1302 N N . GLU A 1 172 ? 21.684 8.692 11.908 1.00 96.12 172 GLU A N 1
ATOM 1303 C CA . GLU A 1 172 ? 22.229 7.433 12.429 1.00 96.12 172 GLU A CA 1
ATOM 1304 C C . GLU A 1 172 ? 23.022 7.671 13.724 1.00 96.12 172 GLU A C 1
ATOM 1306 O O . GLU A 1 172 ? 22.777 7.009 14.734 1.00 96.12 172 GLU A O 1
ATOM 1311 N N . MET A 1 173 ? 23.907 8.672 13.743 1.00 97.56 173 MET A N 1
ATOM 1312 C CA . MET A 1 173 ? 24.676 9.042 14.939 1.00 97.56 173 MET A CA 1
ATOM 1313 C C . MET A 1 173 ? 23.781 9.505 16.087 1.00 97.56 173 MET A C 1
ATOM 1315 O O . MET A 1 173 ? 23.998 9.116 17.232 1.00 97.56 173 MET A O 1
ATOM 1319 N N . GLN A 1 174 ? 22.722 10.263 15.806 1.00 95.69 174 GLN A N 1
ATOM 1320 C CA . GLN A 1 174 ? 21.747 10.635 16.829 1.00 95.69 174 GLN A CA 1
ATOM 1321 C C . GLN A 1 174 ? 21.026 9.419 17.419 1.00 95.69 174 GLN A C 1
ATOM 1323 O O . GLN A 1 174 ? 20.775 9.401 18.625 1.00 95.69 174 GLN A O 1
ATOM 1328 N N . LYS A 1 175 ? 20.683 8.408 16.610 1.00 95.31 175 LYS A N 1
ATOM 1329 C CA . LYS A 1 175 ? 20.091 7.157 17.118 1.00 95.31 175 LYS A CA 1
ATOM 1330 C C . LYS A 1 175 ? 21.072 6.418 18.025 1.00 95.31 175 LYS A C 1
ATOM 1332 O O . LYS A 1 175 ? 20.668 5.980 19.100 1.00 95.31 175 LYS A O 1
ATOM 1337 N N . VAL A 1 176 ? 22.342 6.333 17.623 1.00 95.06 176 VAL A N 1
ATOM 1338 C CA . VAL A 1 176 ? 23.408 5.725 18.434 1.00 95.06 176 VAL A CA 1
ATOM 1339 C C . VAL A 1 176 ? 23.545 6.459 19.768 1.00 95.06 176 VAL A C 1
ATOM 1341 O O . VAL A 1 176 ? 23.414 5.833 20.815 1.00 95.06 176 VAL A O 1
ATOM 1344 N N . TYR A 1 177 ? 23.669 7.788 19.762 1.00 94.69 177 TYR A N 1
ATOM 1345 C CA . TYR A 1 177 ? 23.778 8.566 21.000 1.00 94.69 177 TYR A CA 1
ATOM 1346 C C . TYR A 1 177 ? 22.550 8.439 21.903 1.00 94.69 177 TYR A C 1
ATOM 1348 O O . TYR A 1 177 ? 22.693 8.356 23.120 1.00 94.69 177 TYR A O 1
ATOM 1356 N N . LYS A 1 178 ? 21.339 8.395 21.334 1.00 92.69 178 LYS A N 1
ATOM 1357 C CA . LYS A 1 178 ? 20.107 8.169 22.106 1.00 92.69 178 LYS A CA 1
ATOM 1358 C C . LYS A 1 178 ? 20.091 6.796 22.769 1.00 92.69 178 LYS A C 1
ATOM 1360 O O . LYS A 1 178 ? 19.585 6.684 23.877 1.00 92.69 178 LYS A O 1
ATOM 1365 N N . HIS A 1 179 ? 20.623 5.776 22.104 1.00 88.25 179 HIS A N 1
ATOM 1366 C CA . HIS A 1 179 ? 20.714 4.432 22.662 1.00 88.25 179 HIS A CA 1
ATOM 1367 C C . HIS A 1 179 ? 21.809 4.329 23.736 1.00 88.25 179 HIS A C 1
ATOM 1369 O O . HIS A 1 179 ? 21.610 3.666 24.745 1.00 88.25 179 HIS A O 1
ATOM 1375 N N . GLU A 1 180 ? 22.955 4.984 23.537 1.00 90.69 180 GLU A N 1
ATOM 1376 C CA . GLU A 1 180 ? 24.094 4.922 24.465 1.00 90.69 180 GLU A CA 1
ATOM 1377 C C . GLU A 1 180 ? 23.914 5.783 25.724 1.00 90.69 180 GLU A C 1
ATOM 1379 O O . GLU A 1 180 ? 24.342 5.382 26.803 1.00 90.69 180 GLU A O 1
ATOM 1384 N N . LEU A 1 181 ? 23.301 6.965 25.601 1.00 89.12 181 LEU A N 1
ATOM 1385 C CA . LEU A 1 181 ? 23.074 7.888 26.723 1.00 89.12 181 LEU A CA 1
ATOM 1386 C C . LEU A 1 181 ? 21.658 7.802 27.305 1.00 89.12 181 LEU A C 1
ATOM 1388 O O . LEU A 1 181 ? 21.393 8.386 28.357 1.00 89.12 181 LEU A O 1
ATOM 1392 N N . GLY A 1 182 ? 20.730 7.144 26.609 1.00 81.00 182 GLY A N 1
ATOM 1393 C CA . GLY A 1 182 ? 19.343 7.027 27.045 1.00 81.00 182 GLY A CA 1
ATOM 1394 C C . GLY A 1 182 ? 19.186 6.069 28.228 1.00 81.00 182 GLY A C 1
ATOM 1395 O O . GLY A 1 182 ? 19.941 5.103 28.341 1.00 81.00 182 GLY A O 1
ATOM 1396 N N . PRO A 1 183 ? 18.201 6.301 29.116 1.00 80.44 183 PRO A N 1
ATOM 1397 C CA . PRO A 1 183 ? 17.849 5.316 30.128 1.00 80.44 183 PRO A CA 1
ATOM 1398 C C . PRO A 1 183 ? 17.380 4.024 29.448 1.00 80.44 183 PRO A C 1
ATOM 1400 O O . PRO A 1 183 ? 16.675 4.073 28.436 1.00 80.44 183 PRO A O 1
ATOM 1403 N N . GLU A 1 184 ? 17.755 2.874 30.013 1.00 77.44 184 GLU A N 1
ATOM 1404 C CA . GLU A 1 184 ? 17.280 1.574 29.539 1.00 77.44 184 GLU A CA 1
ATOM 1405 C C . GLU A 1 184 ? 15.738 1.571 29.527 1.00 77.44 184 GLU A C 1
ATOM 1407 O O . GLU A 1 184 ? 15.117 1.994 30.512 1.00 77.44 184 GLU A O 1
ATOM 1412 N N . PRO A 1 185 ? 15.091 1.168 28.417 1.00 75.00 185 PRO A N 1
ATOM 1413 C CA . PRO A 1 185 ? 13.641 1.174 28.346 1.00 75.00 185 PRO A CA 1
ATOM 1414 C C . PRO A 1 185 ? 13.076 0.214 29.391 1.00 75.00 185 PRO A C 1
ATOM 1416 O O . PRO A 1 185 ? 13.437 -0.961 29.434 1.00 75.00 185 PRO A O 1
ATOM 1419 N N . VAL A 1 186 ? 12.158 0.717 30.220 1.00 77.31 186 VAL A N 1
ATOM 1420 C CA . VAL A 1 186 ? 11.465 -0.099 31.221 1.00 77.31 186 VAL A CA 1
ATOM 1421 C C . VAL A 1 186 ? 10.792 -1.280 30.507 1.00 77.31 186 VAL A C 1
ATOM 1423 O O . VAL A 1 186 ? 10.101 -1.063 29.504 1.00 77.31 186 VAL A O 1
ATOM 1426 N N . PRO A 1 187 ? 10.976 -2.525 30.984 1.00 76.06 187 PRO A N 1
ATOM 1427 C CA . PRO A 1 187 ? 10.363 -3.690 30.361 1.00 76.06 187 PRO A CA 1
ATOM 1428 C C . PRO A 1 187 ? 8.838 -3.529 30.289 1.00 76.06 187 PRO A C 1
ATOM 1430 O O . PRO A 1 187 ? 8.182 -3.253 31.291 1.00 76.06 187 PRO A O 1
ATOM 1433 N N . LEU A 1 188 ? 8.274 -3.737 29.090 1.00 62.94 188 LEU A N 1
ATOM 1434 C CA . LEU A 1 188 ? 6.839 -3.575 28.793 1.00 62.94 188 LEU A CA 1
ATOM 1435 C C . LEU A 1 188 ? 5.931 -4.465 29.651 1.00 62.94 188 LEU A C 1
ATOM 1437 O O . LEU A 1 188 ? 4.762 -4.148 29.856 1.00 62.94 188 LEU A O 1
ATOM 1441 N N . THR A 1 189 ? 6.464 -5.575 30.151 1.00 64.56 189 THR A N 1
ATOM 1442 C CA . THR A 1 189 ? 5.791 -6.432 31.120 1.00 64.56 189 THR A CA 1
ATOM 1443 C C . THR A 1 189 ? 6.797 -6.841 32.182 1.00 64.56 189 THR A C 1
ATOM 1445 O O . THR A 1 189 ? 7.598 -7.753 31.973 1.00 64.56 189 THR A O 1
ATOM 1448 N N . VAL A 1 190 ? 6.745 -6.182 33.335 1.00 66.56 190 VAL A N 1
ATOM 1449 C CA . VAL A 1 190 ? 7.204 -6.802 34.577 1.00 66.56 190 VAL A CA 1
ATOM 1450 C C . VAL A 1 190 ? 6.211 -7.932 34.839 1.00 66.56 190 VAL A C 1
ATOM 1452 O O . VAL A 1 190 ? 5.015 -7.670 34.974 1.00 66.56 190 VAL A O 1
ATOM 1455 N N . GLN A 1 191 ? 6.655 -9.193 34.811 1.00 58.41 191 GLN A N 1
ATOM 1456 C CA . GLN A 1 191 ? 5.815 -10.277 35.317 1.00 58.41 191 GLN A CA 1
ATOM 1457 C C . GLN A 1 191 ? 5.600 -9.971 36.794 1.00 58.41 191 GLN A C 1
ATOM 1459 O O . GLN A 1 191 ? 6.537 -10.075 37.578 1.00 58.41 191 GLN A O 1
ATOM 1464 N N . GLY A 1 192 ? 4.407 -9.488 37.141 1.00 60.22 192 GLY A N 1
ATOM 1465 C CA . GLY A 1 192 ? 4.030 -9.306 38.530 1.00 60.22 192 GLY A CA 1
ATOM 1466 C C . GLY A 1 192 ? 4.170 -10.656 39.210 1.00 60.22 192 GLY A C 1
ATOM 1467 O O . GLY A 1 192 ? 3.471 -11.604 38.851 1.00 60.22 192 GLY A O 1
ATOM 1468 N N . GLU A 1 193 ? 5.117 -10.757 40.135 1.00 62.38 193 GLU A N 1
ATOM 1469 C CA . GLU A 1 193 ? 5.114 -11.842 41.099 1.00 62.38 193 GLU A CA 1
ATOM 1470 C C . GLU A 1 193 ? 3.747 -11.813 41.789 1.00 62.38 193 GLU A C 1
ATOM 1472 O O . GLU A 1 193 ? 3.226 -10.740 42.106 1.00 62.38 193 GLU A O 1
ATOM 1477 N N . VAL A 1 194 ? 3.106 -12.977 41.896 1.00 56.66 194 VAL A N 1
ATOM 1478 C CA . VAL A 1 194 ? 1.790 -13.098 42.524 1.00 56.66 194 VAL A CA 1
ATOM 1479 C C . VAL A 1 194 ? 1.963 -12.639 43.965 1.00 56.66 194 VAL A C 1
ATOM 1481 O O . VAL A 1 194 ? 2.576 -13.346 44.758 1.00 56.66 194 VAL A O 1
ATOM 1484 N N . ILE A 1 195 ? 1.481 -11.437 44.277 1.00 59.94 195 ILE A N 1
ATOM 1485 C CA . ILE A 1 195 ? 1.485 -10.894 45.633 1.00 59.94 195 ILE A CA 1
ATOM 1486 C C . ILE A 1 195 ? 0.751 -11.925 46.492 1.00 59.94 195 ILE A C 1
ATOM 1488 O O . ILE A 1 195 ? -0.400 -12.262 46.199 1.00 59.94 195 ILE A O 1
ATOM 1492 N N . ALA A 1 196 ? 1.445 -12.500 47.476 1.00 64.19 196 ALA A N 1
ATOM 1493 C CA . ALA A 1 196 ? 0.842 -13.468 48.376 1.00 64.19 196 ALA A CA 1
ATOM 1494 C C . ALA A 1 196 ? -0.361 -12.812 49.063 1.00 64.19 196 ALA A C 1
ATOM 1496 O O . ALA A 1 196 ? -0.345 -11.616 49.352 1.00 64.19 196 ALA A O 1
ATOM 1497 N N . GLU A 1 197 ? -1.410 -13.591 49.317 1.00 62.25 197 GLU A N 1
ATOM 1498 C CA . GLU A 1 197 ? -2.688 -13.101 49.851 1.00 62.25 197 GLU A CA 1
ATOM 1499 C C . GLU A 1 197 ? -2.504 -12.270 51.137 1.00 62.25 197 GLU A C 1
ATOM 1501 O O . GLU A 1 197 ? -3.274 -11.353 51.387 1.00 62.25 197 GLU A O 1
ATOM 1506 N N . GLU A 1 198 ? -1.436 -12.531 51.898 1.00 61.75 198 GLU A N 1
ATOM 1507 C CA . GLU A 1 198 ? -1.029 -11.826 53.122 1.00 61.75 198 GLU A CA 1
ATOM 1508 C C . GLU A 1 198 ? -0.522 -10.387 52.885 1.00 61.75 198 GLU A C 1
ATOM 1510 O O . GLU A 1 198 ? -0.815 -9.500 53.686 1.00 61.75 198 GLU A O 1
ATOM 1515 N N . ASP A 1 199 ? 0.172 -10.121 51.776 1.00 65.25 199 ASP A N 1
ATOM 1516 C CA . ASP A 1 199 ? 0.703 -8.789 51.436 1.00 65.25 199 ASP A CA 1
ATOM 1517 C C . ASP A 1 199 ? -0.373 -7.882 50.819 1.00 65.25 199 ASP A C 1
ATOM 1519 O O . ASP A 1 199 ? -0.322 -6.655 50.926 1.00 65.25 199 ASP A O 1
ATOM 1523 N N . MET A 1 200 ? -1.397 -8.487 50.212 1.00 65.88 200 MET A N 1
ATOM 1524 C CA . MET A 1 200 ? -2.556 -7.779 49.667 1.00 65.88 200 MET A CA 1
ATOM 1525 C C . MET A 1 200 ? -3.357 -7.073 50.779 1.00 65.88 200 MET A C 1
ATOM 1527 O O . MET A 1 200 ? -3.867 -5.974 50.566 1.00 65.88 200 MET A O 1
ATOM 1531 N N . TYR A 1 201 ? -3.370 -7.643 51.993 1.00 61.72 201 TYR A N 1
ATOM 1532 C CA . TYR A 1 201 ? -3.993 -7.039 53.177 1.00 61.72 201 TYR A CA 1
ATOM 1533 C C . TYR A 1 201 ? -3.249 -5.809 53.720 1.00 61.72 201 TYR A C 1
ATOM 1535 O O . TYR A 1 201 ? -3.868 -4.978 54.381 1.00 61.72 201 TYR A O 1
ATOM 1543 N N . PHE A 1 202 ? -1.948 -5.655 53.446 1.00 63.31 202 PHE A N 1
ATOM 1544 C CA . PHE A 1 202 ? -1.201 -4.454 53.842 1.00 63.31 202 PHE A CA 1
ATOM 1545 C C . PHE A 1 202 ? -1.494 -3.253 52.934 1.00 63.31 202 PHE A C 1
ATOM 1547 O O . PHE A 1 202 ? -1.447 -2.120 53.405 1.00 63.31 202 PHE A O 1
ATOM 1554 N N . LEU A 1 203 ? -1.822 -3.485 51.657 1.00 62.12 203 LEU A N 1
ATOM 1555 C CA . LEU A 1 203 ? -2.169 -2.419 50.708 1.00 62.12 203 LEU A CA 1
ATOM 1556 C C . LEU A 1 203 ? -3.603 -1.897 50.893 1.00 62.12 203 LEU A C 1
ATOM 1558 O O . LEU A 1 203 ? -3.861 -0.723 50.657 1.00 62.12 203 LEU A O 1
ATOM 1562 N N . GLU A 1 204 ? -4.532 -2.756 51.315 1.00 59.09 204 GLU A N 1
ATOM 1563 C CA . GLU A 1 204 ? -5.950 -2.400 51.482 1.00 59.09 204 GLU A CA 1
ATOM 1564 C C . GLU A 1 204 ? -6.224 -1.591 52.769 1.00 59.09 204 GLU A C 1
ATOM 1566 O O . GLU A 1 204 ? -7.276 -0.973 52.906 1.00 59.09 204 GLU A O 1
ATOM 1571 N N . ALA A 1 205 ? -5.276 -1.565 53.712 1.00 60.19 205 ALA A N 1
ATOM 1572 C CA . ALA A 1 205 ? -5.428 -0.891 55.002 1.00 60.19 205 ALA A CA 1
ATOM 1573 C C . ALA A 1 205 ? -5.140 0.628 54.975 1.00 60.19 205 ALA A C 1
ATOM 1575 O O . ALA A 1 205 ? -5.521 1.316 55.921 1.00 60.19 205 ALA A O 1
ATOM 1576 N N . ASP A 1 206 ? -4.492 1.154 53.927 1.00 53.28 206 ASP A N 1
ATOM 1577 C CA . ASP A 1 206 ? -4.076 2.572 53.830 1.00 53.28 206 ASP A CA 1
ATOM 1578 C C . ASP A 1 206 ? -5.050 3.454 53.012 1.00 53.28 206 ASP A C 1
ATOM 1580 O O . ASP A 1 206 ? -4.907 4.671 52.980 1.00 53.28 206 ASP A O 1
ATOM 1584 N N . ASP A 1 207 ? -6.093 2.877 52.396 1.00 50.50 207 ASP A N 1
ATOM 1585 C CA . ASP A 1 207 ? -7.127 3.624 51.639 1.00 50.50 207 ASP A CA 1
ATOM 1586 C C . ASP A 1 207 ? -8.321 4.072 52.520 1.00 50.50 207 ASP A C 1
ATOM 1588 O O . ASP A 1 207 ? -9.359 4.530 52.045 1.00 50.50 207 ASP A O 1
ATOM 1592 N N . GLY A 1 208 ? -8.194 3.938 53.843 1.00 57.72 208 GLY A N 1
ATOM 1593 C CA . GLY A 1 208 ? -9.198 4.344 54.831 1.00 57.72 208 GLY A CA 1
ATOM 1594 C C . GLY A 1 208 ? -8.921 5.723 55.432 1.00 57.72 208 GLY A C 1
ATOM 1595 O O . GLY A 1 208 ? -8.705 5.818 56.637 1.00 57.72 208 GLY A O 1
ATOM 1596 N N . GLY A 1 209 ? -8.903 6.778 54.611 1.00 49.00 209 GLY A N 1
ATOM 1597 C CA . GLY A 1 209 ? -8.562 8.150 55.022 1.00 49.00 209 GLY A CA 1
ATOM 1598 C C . GLY A 1 209 ? -9.702 9.169 54.892 1.00 49.00 209 GLY A C 1
ATOM 1599 O O . GLY A 1 209 ? -9.674 9.995 53.990 1.00 49.00 209 GLY A O 1
ATOM 1600 N N . ASP A 1 210 ? -10.677 9.069 55.799 1.00 45.56 210 ASP A N 1
ATOM 1601 C CA . ASP A 1 210 ? -11.465 10.138 56.455 1.00 45.56 210 ASP A CA 1
ATOM 1602 C C . ASP A 1 210 ? -11.920 11.379 55.633 1.00 45.56 210 ASP A C 1
ATOM 1604 O O . ASP A 1 210 ? -11.189 12.353 55.455 1.00 45.56 210 ASP A O 1
ATOM 1608 N N . ASP A 1 211 ? -13.194 11.380 55.222 1.00 45.78 211 ASP A N 1
ATOM 1609 C CA . ASP A 1 211 ? -13.989 12.583 54.924 1.00 45.78 211 ASP A CA 1
ATOM 1610 C C . ASP A 1 211 ? -14.935 12.834 56.110 1.00 45.78 211 ASP A C 1
ATOM 1612 O O . ASP A 1 211 ? -15.914 12.103 56.252 1.00 45.78 211 ASP A O 1
ATOM 1616 N N . ASP A 1 212 ? -14.607 13.802 56.978 1.00 47.22 212 ASP A N 1
ATOM 1617 C CA . ASP A 1 212 ? -15.520 14.858 57.466 1.00 47.22 212 ASP A CA 1
ATOM 1618 C C . ASP A 1 212 ? -14.869 15.699 58.592 1.00 47.22 212 ASP A C 1
ATOM 1620 O O . ASP A 1 212 ? -14.510 15.189 59.654 1.00 47.22 212 ASP A O 1
ATOM 1624 N N . SER A 1 213 ? -14.746 17.014 58.376 1.00 42.00 213 SER A N 1
ATOM 1625 C CA . SER A 1 213 ? -15.153 18.095 59.304 1.00 42.00 213 SER A CA 1
ATOM 1626 C C . SER A 1 213 ? -14.347 19.384 59.092 1.00 42.00 213 SER A C 1
ATOM 1628 O O . SER A 1 213 ? -13.120 19.419 59.078 1.00 42.00 213 SER A O 1
ATOM 1630 N N . GLY A 1 214 ? -15.087 20.470 58.860 1.00 48.66 214 GLY A N 1
ATOM 1631 C CA . GLY A 1 214 ? -14.576 21.723 58.322 1.00 48.66 214 GLY A CA 1
ATOM 1632 C C . GLY A 1 214 ? -13.675 22.563 59.225 1.00 48.66 214 GLY A C 1
ATOM 1633 O O . GLY A 1 214 ? -13.701 22.486 60.449 1.00 48.66 214 GLY A O 1
ATOM 1634 N N . LEU A 1 215 ? -12.962 23.477 58.566 1.00 41.78 215 LEU A N 1
ATOM 1635 C CA . LEU A 1 215 ? -12.434 24.683 59.184 1.00 41.78 215 LEU A CA 1
ATOM 1636 C C . LEU A 1 215 ? -12.561 25.860 58.204 1.00 41.78 215 LEU A C 1
ATOM 1638 O O . LEU A 1 215 ? -11.848 25.983 57.213 1.00 41.78 215 LEU A O 1
ATOM 1642 N N . GLU A 1 216 ? -13.607 26.637 58.462 1.00 43.38 216 GLU A N 1
ATOM 1643 C CA . GLU A 1 216 ? -13.699 28.094 58.386 1.00 43.38 216 GLU A CA 1
ATOM 1644 C C . GLU A 1 216 ? -12.527 28.903 57.788 1.00 43.38 216 GLU A C 1
ATOM 1646 O O . GLU A 1 216 ? -11.378 28.842 58.214 1.00 43.38 216 GLU A O 1
ATOM 1651 N N . ASN A 1 217 ? -12.908 29.760 56.834 1.00 43.59 217 ASN A N 1
ATOM 1652 C CA . ASN A 1 217 ? -12.160 30.915 56.345 1.00 43.59 217 ASN A CA 1
ATOM 1653 C C . ASN A 1 217 ? -11.534 31.727 57.489 1.00 43.59 217 ASN A C 1
ATOM 1655 O O . ASN A 1 217 ? -12.261 32.170 58.377 1.00 43.59 217 ASN A O 1
ATOM 1659 N N . LEU A 1 218 ? -10.243 32.045 57.377 1.00 39.97 218 LEU A N 1
ATOM 1660 C CA . LEU A 1 218 ? -9.626 33.186 58.051 1.00 39.97 218 LEU A CA 1
ATOM 1661 C C . LEU A 1 218 ? -8.629 33.858 57.102 1.00 39.97 218 LEU A C 1
ATOM 1663 O O . LEU A 1 218 ? -7.616 33.282 56.708 1.00 39.97 218 LEU A O 1
ATOM 1667 N N . ASP A 1 219 ? -8.980 35.086 56.734 1.00 43.34 219 ASP A N 1
ATOM 1668 C CA . ASP A 1 219 ? -8.145 36.071 56.063 1.00 43.34 219 ASP A CA 1
ATOM 1669 C C . ASP A 1 219 ? -6.811 36.294 56.797 1.00 43.34 219 ASP A C 1
ATOM 1671 O O . ASP A 1 219 ? -6.754 36.320 58.027 1.00 43.34 219 ASP A O 1
ATOM 1675 N N . GLY A 1 220 ? -5.745 36.526 56.029 1.00 40.78 220 GLY A N 1
ATOM 1676 C CA . GLY A 1 220 ? -4.423 36.857 56.558 1.00 40.78 220 GLY A CA 1
ATOM 1677 C C . GLY A 1 220 ? -3.419 37.197 55.461 1.00 40.78 220 GLY A C 1
ATOM 1678 O O . GLY A 1 220 ? -2.516 36.419 55.176 1.00 40.78 220 GLY A O 1
ATOM 1679 N N . ASP A 1 221 ? -3.598 38.359 54.832 1.00 44.56 221 ASP A N 1
ATOM 1680 C CA . ASP A 1 221 ? -2.524 39.094 54.155 1.00 44.56 221 ASP A CA 1
ATOM 1681 C C . ASP A 1 221 ? -1.445 39.454 55.182 1.00 44.56 221 ASP A C 1
ATOM 1683 O O . ASP A 1 221 ? -1.769 40.204 56.089 1.00 44.56 221 ASP A O 1
ATOM 1687 N N . GLU A 1 222 ? -0.202 38.971 55.037 1.00 47.06 222 GLU A N 1
ATOM 1688 C CA . GLU A 1 222 ? 1.000 39.739 55.403 1.00 47.06 222 GLU A CA 1
ATOM 1689 C C . GLU A 1 222 ? 2.220 39.325 54.556 1.00 47.06 222 GLU A C 1
ATOM 1691 O O . GLU A 1 222 ? 2.795 38.241 54.671 1.00 47.06 222 GLU A O 1
ATOM 1696 N N . ASN A 1 223 ? 2.648 40.267 53.717 1.00 42.97 223 ASN A N 1
ATOM 1697 C CA . ASN A 1 223 ? 3.994 40.399 53.167 1.00 42.97 223 ASN A CA 1
ATOM 1698 C C . ASN A 1 223 ? 5.108 40.074 54.181 1.00 42.97 223 ASN A C 1
ATOM 1700 O O . ASN A 1 223 ? 5.198 40.744 55.205 1.00 42.97 223 ASN A O 1
ATOM 1704 N N . LYS A 1 224 ? 6.095 39.253 53.789 1.00 44.34 224 LYS A N 1
ATOM 1705 C CA . LYS A 1 224 ? 7.519 39.572 54.020 1.00 44.34 224 LYS A CA 1
ATOM 1706 C C . LYS A 1 224 ? 8.442 38.931 52.987 1.00 44.34 224 LYS A C 1
ATOM 1708 O O . LYS A 1 224 ? 8.721 37.738 53.003 1.00 44.34 224 LYS A O 1
ATOM 1713 N N . ALA A 1 225 ? 8.989 39.800 52.145 1.00 47.66 225 ALA A N 1
ATOM 1714 C CA . ALA A 1 225 ? 10.288 39.618 51.528 1.00 47.66 225 ALA A CA 1
ATOM 1715 C C . ALA A 1 225 ? 11.391 39.621 52.601 1.00 47.66 225 ALA A C 1
ATOM 1717 O O . ALA A 1 225 ? 11.460 40.554 53.398 1.00 47.66 225 ALA A O 1
ATOM 1718 N N . THR A 1 226 ? 12.261 38.613 52.562 1.00 47.41 226 THR A N 1
ATOM 1719 C CA . THR A 1 226 ? 13.662 38.621 53.031 1.00 47.41 226 THR A CA 1
ATOM 1720 C C . THR A 1 226 ? 14.354 37.508 52.233 1.00 47.41 226 THR A C 1
ATOM 1722 O O . THR A 1 226 ? 14.019 36.342 52.403 1.00 47.41 226 THR A O 1
ATOM 1725 N N . GLU A 1 227 ? 15.130 37.772 51.183 1.00 44.16 227 GLU A N 1
ATOM 1726 C CA . GLU A 1 227 ? 16.521 38.241 51.251 1.00 44.16 227 GLU A CA 1
ATOM 1727 C C . GLU A 1 227 ? 17.289 37.582 52.406 1.00 44.16 227 GLU A C 1
ATOM 1729 O O . GLU A 1 227 ? 17.159 38.001 53.553 1.00 44.16 227 GLU A O 1
ATOM 1734 N N . ASN A 1 228 ? 18.061 36.530 52.106 1.00 44.41 228 ASN A N 1
ATOM 1735 C CA . ASN A 1 228 ? 19.500 36.494 52.387 1.00 44.41 228 ASN A CA 1
ATOM 1736 C C . ASN A 1 228 ? 20.156 35.149 52.021 1.00 44.41 228 ASN A C 1
ATOM 1738 O O . ASN A 1 228 ? 19.819 34.116 52.589 1.00 44.41 228 ASN A O 1
ATOM 1742 N N . ARG A 1 229 ? 21.191 35.296 51.183 1.00 41.97 229 ARG A N 1
ATOM 1743 C CA . ARG A 1 229 ? 22.504 34.629 51.193 1.00 41.97 229 ARG A CA 1
ATOM 1744 C C . ARG A 1 229 ? 22.656 33.202 50.669 1.00 41.97 229 ARG A C 1
ATOM 1746 O O . ARG A 1 229 ? 22.222 32.247 51.338 1.00 41.97 229 ARG A O 1
#

Organism: Eucalyptus grandis (NCBI:txid71139)

InterPro domains:
  IPR011687 Ribosome biogenesis protein Nop53/GLTSCR2 [PF07767] (8-207)
  IPR011687 Ribosome biogenesis protein Nop53/GLTSCR2 [PTHR14211] (1-223)

Secondary structure (DSSP, 8-state):
-PPPP---S--HHHHHTTS--HHHHHHHHHHHHHHHTTS-TTTS-HHHH--------HHHHHHHHHHHHSPPHHHHHHSPPTTSPPP------------------------------------SSS----S-----PPPPSSPPPPPPPGGGSSS--HHHHHHHHHHHHHHHHHHHHHHHHSPPPPPS--------HHHHHHHTTSS----------------------